Protein AF-A0AA39RBX1-F1 (afdb_monomer_lite)

Structure (mmCIF, N/CA/C/O backbone):
data_AF-A0AA39RBX1-F1
#
_entry.id   AF-A0AA39RBX1-F1
#
loop_
_atom_site.group_PDB
_atom_site.id
_atom_site.type_symbol
_atom_site.label_atom_id
_atom_site.label_alt_id
_atom_site.label_comp_id
_atom_site.label_asym_id
_atom_site.label_entity_id
_atom_site.label_seq_id
_atom_site.pdbx_PDB_ins_code
_atom_site.Cartn_x
_atom_site.Cartn_y
_atom_site.Cartn_z
_atom_site.occupancy
_atom_site.B_iso_or_equiv
_atom_site.auth_seq_id
_atom_site.auth_comp_id
_atom_site.auth_asym_id
_atom_site.auth_atom_id
_atom_site.pdbx_PDB_model_num
ATOM 1 N N . MET A 1 1 ? 16.298 -4.251 -55.124 1.00 51.59 1 MET A N 1
ATOM 2 C CA . MET A 1 1 ? 15.649 -4.000 -53.816 1.00 51.59 1 MET A CA 1
ATOM 3 C C . MET A 1 1 ? 16.220 -2.716 -53.237 1.00 51.59 1 MET A C 1
ATOM 5 O O . MET A 1 1 ? 17.426 -2.530 -53.302 1.00 51.59 1 MET A O 1
ATOM 9 N N . ASN A 1 2 ? 15.363 -1.803 -52.777 1.00 62.16 2 ASN A N 1
ATOM 10 C CA . ASN A 1 2 ? 15.757 -0.468 -52.324 1.00 62.16 2 ASN A CA 1
ATOM 11 C C . ASN A 1 2 ? 16.540 -0.574 -51.000 1.00 62.16 2 ASN A C 1
ATOM 13 O O . ASN A 1 2 ? 15.966 -0.980 -49.993 1.00 62.16 2 ASN A O 1
ATOM 17 N N . GLN A 1 3 ? 17.836 -0.241 -51.007 1.00 53.75 3 GLN A N 1
ATOM 18 C CA . GLN A 1 3 ? 18.721 -0.342 -49.833 1.00 53.75 3 GLN A CA 1
ATOM 19 C C . GLN A 1 3 ? 18.198 0.451 -48.631 1.00 53.75 3 GLN A C 1
ATOM 21 O O . GLN A 1 3 ? 18.361 0.016 -47.498 1.00 53.75 3 GLN A O 1
ATOM 26 N N . LYS A 1 4 ? 17.497 1.564 -48.880 1.00 63.00 4 LYS A N 1
ATOM 27 C CA . LYS A 1 4 ? 16.836 2.347 -47.834 1.00 63.00 4 LYS A CA 1
ATOM 28 C C . LYS A 1 4 ? 15.707 1.565 -47.161 1.00 63.00 4 LYS A C 1
ATOM 30 O O . LYS A 1 4 ? 15.644 1.524 -45.946 1.00 63.00 4 LYS A O 1
ATOM 35 N N . ALA A 1 5 ? 14.885 0.864 -47.941 1.00 62.00 5 ALA A N 1
ATOM 36 C CA . ALA A 1 5 ? 13.819 0.027 -47.396 1.00 62.00 5 ALA A CA 1
ATOM 37 C C . ALA A 1 5 ? 14.378 -1.178 -46.624 1.00 62.00 5 ALA A C 1
ATOM 39 O O . ALA A 1 5 ? 13.828 -1.539 -45.594 1.00 62.00 5 ALA A O 1
ATOM 40 N N . ALA A 1 6 ? 15.481 -1.777 -47.083 1.00 61.06 6 ALA A N 1
ATOM 41 C CA . ALA A 1 6 ? 16.145 -2.860 -46.357 1.00 61.06 6 ALA A CA 1
ATOM 42 C C . ALA A 1 6 ? 16.744 -2.374 -45.025 1.00 61.06 6 ALA A C 1
ATOM 44 O O . ALA A 1 6 ? 16.556 -3.031 -44.008 1.00 61.06 6 ALA A O 1
ATOM 45 N N . TYR A 1 7 ? 17.377 -1.197 -45.016 1.00 68.88 7 TYR A N 1
ATOM 46 C CA . TYR A 1 7 ? 17.912 -0.573 -43.805 1.00 68.88 7 TYR A CA 1
ATOM 47 C C . TYR A 1 7 ? 16.805 -0.151 -42.832 1.00 68.88 7 TYR A C 1
ATOM 49 O O . TYR A 1 7 ? 16.917 -0.398 -41.638 1.00 68.88 7 TYR A O 1
ATOM 57 N N . ASP A 1 8 ? 15.709 0.422 -43.331 1.00 64.88 8 ASP A N 1
ATOM 58 C CA . ASP A 1 8 ? 14.559 0.815 -42.512 1.00 64.88 8 ASP A CA 1
ATOM 59 C C . ASP A 1 8 ? 13.857 -0.419 -41.915 1.00 64.88 8 ASP A C 1
ATOM 61 O O . ASP A 1 8 ? 13.442 -0.394 -40.757 1.00 64.88 8 ASP A O 1
ATOM 65 N N . ILE A 1 9 ? 13.783 -1.528 -42.664 1.00 66.56 9 ILE A N 1
ATOM 66 C CA . ILE A 1 9 ? 13.257 -2.815 -42.188 1.00 66.56 9 ILE A CA 1
ATOM 67 C C . ILE A 1 9 ? 14.201 -3.443 -41.158 1.00 66.56 9 ILE A C 1
ATOM 69 O O . ILE A 1 9 ? 13.737 -3.861 -40.105 1.00 66.56 9 ILE A O 1
ATOM 73 N N . GLU A 1 10 ? 15.513 -3.482 -41.397 1.00 54.84 10 GLU A N 1
ATOM 74 C CA . GLU A 1 10 ? 16.488 -3.987 -40.420 1.00 54.84 10 GLU A CA 1
ATOM 75 C C . GLU A 1 10 ? 16.543 -3.118 -39.163 1.00 54.84 10 GLU A C 1
ATOM 77 O O . GLU A 1 10 ? 16.650 -3.648 -38.062 1.00 54.84 10 GLU A O 1
ATOM 82 N N . HIS A 1 11 ? 16.399 -1.799 -39.293 1.00 53.25 11 HIS A N 1
ATOM 83 C CA . HIS A 1 11 ? 16.327 -0.875 -38.168 1.00 53.25 11 HIS A CA 1
ATOM 84 C C . HIS A 1 11 ? 15.004 -1.021 -37.406 1.00 53.25 11 HIS A C 1
ATOM 86 O O . HIS A 1 11 ? 15.030 -1.009 -36.179 1.00 53.25 11 HIS A O 1
ATOM 92 N N . MET A 1 12 ? 13.862 -1.231 -38.076 1.00 50.75 12 MET A N 1
ATOM 93 C CA . MET A 1 12 ? 12.588 -1.571 -37.418 1.00 50.75 12 MET A CA 1
ATOM 94 C C . MET A 1 12 ? 12.639 -2.942 -36.736 1.00 50.75 12 MET A C 1
ATOM 96 O O . MET A 1 12 ? 12.177 -3.064 -35.610 1.00 50.75 12 MET A O 1
ATOM 100 N N . ILE A 1 13 ? 13.242 -3.953 -37.368 1.00 54.44 13 ILE A N 1
ATOM 101 C CA . ILE A 1 13 ? 13.417 -5.299 -36.797 1.00 54.44 13 ILE A CA 1
ATOM 102 C C . ILE A 1 13 ? 14.419 -5.272 -35.638 1.00 54.44 13 ILE A C 1
ATOM 104 O O . ILE A 1 13 ? 14.252 -5.998 -34.667 1.00 54.44 13 ILE A O 1
ATOM 108 N N . SER A 1 14 ? 15.456 -4.436 -35.708 1.00 47.94 14 SER A N 1
ATOM 109 C CA . SER A 1 14 ? 16.442 -4.247 -34.641 1.00 47.94 14 SER A CA 1
ATOM 110 C C . SER A 1 14 ? 15.849 -3.458 -33.472 1.00 47.94 14 SER A C 1
ATOM 112 O O . SER A 1 14 ? 15.972 -3.874 -32.326 1.00 47.94 14 SER A O 1
ATOM 114 N N . THR A 1 15 ? 15.100 -2.383 -33.737 1.00 48.94 15 THR A N 1
ATOM 115 C CA . THR A 1 15 ? 14.372 -1.641 -32.692 1.00 48.94 15 THR A CA 1
ATOM 116 C C . THR A 1 15 ? 13.228 -2.456 -32.084 1.00 48.94 15 THR A C 1
ATOM 118 O O . THR A 1 15 ? 12.990 -2.325 -30.886 1.00 48.94 15 THR A O 1
ATOM 121 N N . SER A 1 16 ? 12.591 -3.363 -32.838 1.00 47.06 16 SER A N 1
ATOM 122 C CA . SER A 1 16 ? 11.628 -4.328 -32.289 1.00 47.06 16 SER A CA 1
ATOM 123 C C . SER A 1 16 ? 12.300 -5.492 -31.552 1.00 47.06 16 SER A C 1
ATOM 125 O O . SER A 1 16 ? 11.735 -5.988 -30.589 1.00 47.06 16 SER A O 1
ATOM 127 N N . LYS A 1 17 ? 13.504 -5.929 -31.955 1.00 40.91 17 LYS A N 1
ATOM 128 C CA . LYS A 1 17 ? 14.290 -6.968 -31.252 1.00 40.91 17 LYS A CA 1
ATOM 129 C C . LYS A 1 17 ? 14.987 -6.463 -29.986 1.00 40.91 17 LYS A C 1
ATOM 131 O O . LYS A 1 17 ? 15.351 -7.272 -29.143 1.00 40.91 17 LYS A O 1
ATOM 136 N N . ILE A 1 18 ? 15.212 -5.152 -29.862 1.00 45.91 18 ILE A N 1
ATOM 137 C CA . ILE A 1 18 ? 15.825 -4.518 -28.680 1.00 45.91 18 ILE A CA 1
ATOM 138 C C . ILE A 1 18 ? 14.760 -4.073 -27.657 1.00 45.91 18 ILE A C 1
ATOM 140 O O . ILE A 1 18 ? 15.102 -3.670 -26.544 1.00 45.91 18 ILE A O 1
ATOM 144 N N . GLN A 1 19 ? 13.460 -4.232 -27.945 1.00 47.62 19 GLN A N 1
ATOM 145 C CA . GLN A 1 19 ? 12.516 -4.471 -26.853 1.00 47.62 19 GLN A CA 1
ATOM 146 C C . GLN A 1 19 ? 12.979 -5.759 -26.179 1.00 47.62 19 GLN A C 1
ATOM 148 O O . GLN A 1 19 ? 12.835 -6.827 -26.762 1.00 47.62 19 GLN A O 1
ATOM 153 N N . HIS A 1 20 ? 13.589 -5.644 -24.993 1.00 51.69 20 HIS A N 1
ATOM 154 C CA . HIS A 1 20 ? 13.800 -6.762 -24.076 1.00 51.69 20 HIS A CA 1
ATOM 155 C C . HIS A 1 20 ? 12.582 -7.678 -24.206 1.00 51.69 20 HIS A C 1
ATOM 157 O O . HIS A 1 20 ? 11.480 -7.216 -23.908 1.00 51.69 20 HIS A O 1
ATOM 163 N N . GLU A 1 21 ? 12.749 -8.893 -24.743 1.00 60.28 21 GLU A N 1
ATOM 164 C CA . GLU A 1 21 ? 11.645 -9.838 -24.901 1.00 60.28 21 GLU A CA 1
ATOM 165 C C . GLU A 1 21 ? 11.094 -10.094 -23.501 1.00 60.28 21 GLU A C 1
ATOM 167 O O . GLU A 1 21 ? 11.655 -10.861 -22.718 1.00 60.28 21 GLU A O 1
ATOM 172 N N . LEU A 1 22 ? 10.055 -9.341 -23.143 1.00 76.00 22 LEU A N 1
ATOM 173 C CA . LEU A 1 22 ? 9.364 -9.456 -21.878 1.00 76.00 22 LEU A CA 1
ATOM 174 C C . LEU A 1 22 ? 8.792 -10.866 -21.879 1.00 76.00 22 LEU A C 1
ATOM 176 O O . LEU A 1 22 ? 7.773 -11.120 -22.522 1.00 76.00 22 LEU A O 1
ATOM 180 N N . TRP A 1 23 ? 9.475 -11.789 -21.205 1.00 81.00 23 TRP A N 1
ATOM 181 C CA . TRP A 1 23 ? 9.034 -13.175 -21.145 1.00 81.00 23 TRP A CA 1
ATOM 182 C C . TRP A 1 23 ? 7.611 -13.222 -20.586 1.00 81.00 23 TRP A C 1
ATOM 184 O O . TRP A 1 23 ? 7.266 -12.385 -19.742 1.00 81.00 23 TRP A O 1
ATOM 194 N N . PRO A 1 24 ? 6.764 -14.151 -21.045 1.00 85.50 24 PRO A N 1
ATOM 195 C CA . PRO A 1 24 ? 5.405 -14.259 -20.535 1.00 85.50 24 PRO A CA 1
ATOM 196 C C . PRO A 1 24 ? 5.430 -14.415 -19.009 1.00 85.50 24 PRO A C 1
ATOM 198 O O . PRO A 1 24 ? 6.217 -15.193 -18.471 1.00 85.50 24 PRO A O 1
ATOM 201 N N . LEU A 1 25 ? 4.603 -13.628 -18.319 1.00 90.62 25 LEU A N 1
ATOM 202 C CA . LEU A 1 25 ? 4.409 -13.779 -16.879 1.00 90.62 25 LEU A CA 1
ATOM 203 C C . LEU A 1 25 ? 3.478 -14.960 -16.622 1.00 90.62 25 LEU A C 1
ATOM 205 O O . LEU A 1 25 ? 2.585 -15.236 -17.426 1.00 90.62 25 LEU A O 1
ATOM 209 N N . GLU A 1 26 ? 3.661 -15.609 -15.478 1.00 90.75 26 GLU A N 1
ATOM 210 C CA . GLU A 1 26 ? 2.661 -16.532 -14.952 1.00 90.75 26 GLU A CA 1
ATOM 211 C C . GLU A 1 26 ? 1.348 -15.792 -14.653 1.00 90.75 26 GLU A C 1
ATOM 213 O O . GLU A 1 26 ? 1.310 -14.569 -14.466 1.00 90.75 26 GLU A O 1
ATOM 218 N N . GLU A 1 27 ? 0.248 -16.538 -14.619 1.00 92.19 27 GLU A N 1
ATOM 219 C CA . GLU A 1 27 ? -1.036 -15.983 -14.212 1.00 92.19 27 GLU A CA 1
ATOM 220 C C . GLU A 1 27 ? -1.028 -15.635 -12.720 1.00 92.19 27 GLU A C 1
ATOM 222 O O . GLU A 1 27 ? -0.319 -16.229 -11.908 1.00 92.19 27 GLU A O 1
ATOM 227 N N . ILE A 1 28 ? -1.840 -14.648 -12.344 1.00 94.56 28 ILE A N 1
ATOM 228 C CA . ILE A 1 28 ? -2.010 -14.282 -10.940 1.00 94.56 28 ILE A CA 1
ATOM 229 C C . ILE A 1 28 ? -2.699 -15.444 -10.220 1.00 94.56 28 ILE A C 1
ATOM 231 O O . ILE A 1 28 ? -3.840 -15.777 -10.542 1.00 94.56 28 ILE A O 1
ATOM 235 N N . ASP A 1 29 ? -2.044 -15.988 -9.194 1.00 93.69 29 ASP A N 1
ATOM 236 C CA . ASP A 1 29 ? -2.606 -17.005 -8.308 1.00 93.69 29 ASP A CA 1
ATOM 237 C C . ASP A 1 29 ? -2.716 -16.461 -6.873 1.00 93.69 29 ASP A C 1
ATOM 239 O O . ASP A 1 29 ? -1.768 -16.531 -6.078 1.00 93.69 29 ASP A O 1
ATOM 243 N N . PRO A 1 30 ? -3.899 -15.948 -6.484 1.00 91.38 30 PRO A N 1
ATOM 244 C CA . PRO A 1 30 ? -4.120 -15.458 -5.134 1.00 91.38 30 PRO A CA 1
ATOM 245 C C . PRO A 1 30 ? -4.051 -16.544 -4.056 1.00 91.38 30 PRO A C 1
ATOM 247 O O . PRO A 1 30 ? -3.847 -16.199 -2.892 1.00 91.38 30 PRO A O 1
ATOM 250 N N . LYS A 1 31 ? -4.236 -17.830 -4.401 1.00 89.19 31 LYS A N 1
ATOM 251 C CA . LYS A 1 31 ? -4.150 -18.940 -3.435 1.00 89.19 31 LYS A CA 1
ATOM 252 C C . LYS A 1 31 ? -2.698 -19.223 -3.067 1.00 89.19 31 LYS A C 1
ATOM 254 O O . LYS A 1 31 ? -2.409 -19.419 -1.892 1.00 89.19 31 LYS A O 1
ATOM 259 N N . ALA A 1 32 ? -1.798 -19.173 -4.046 1.00 88.94 32 ALA A N 1
ATOM 260 C CA . ALA A 1 32 ? -0.355 -19.257 -3.829 1.00 88.94 32 ALA A CA 1
ATOM 261 C C . ALA A 1 32 ? 0.282 -17.920 -3.396 1.00 88.94 32 ALA A C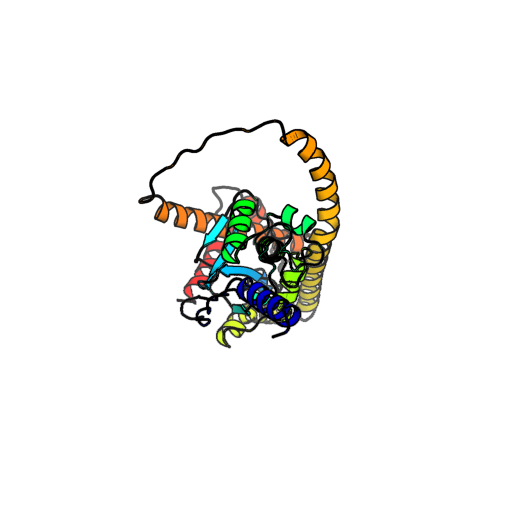 1
ATOM 263 O O . ALA A 1 32 ? 1.497 -17.845 -3.228 1.00 88.94 32 ALA A O 1
ATOM 264 N N . ALA A 1 33 ? -0.523 -16.862 -3.226 1.00 91.50 33 ALA A N 1
ATOM 265 C CA . ALA A 1 33 ? -0.071 -15.497 -2.957 1.00 91.50 33 ALA A CA 1
ATOM 266 C C . ALA A 1 33 ? 0.944 -14.961 -3.990 1.00 91.50 33 ALA A C 1
ATOM 268 O O . ALA A 1 33 ? 1.805 -14.147 -3.651 1.00 91.50 33 ALA A O 1
ATOM 269 N N . LYS A 1 34 ? 0.818 -15.379 -5.257 1.00 95.19 34 LYS A N 1
ATOM 270 C CA . LYS A 1 34 ? 1.678 -14.940 -6.362 1.00 95.19 34 LYS A CA 1
ATOM 271 C C . LYS A 1 34 ? 0.957 -13.919 -7.231 1.00 95.19 34 LYS A C 1
ATOM 273 O O . LYS A 1 34 ? -0.103 -14.187 -7.794 1.00 95.19 34 LYS A O 1
ATOM 278 N N . PHE A 1 35 ? 1.550 -12.732 -7.344 1.00 96.62 35 PHE A N 1
ATOM 279 C CA . PHE A 1 35 ? 0.986 -11.615 -8.104 1.00 96.62 35 PHE A CA 1
ATOM 280 C C . PHE A 1 35 ? 2.043 -10.992 -9.033 1.00 96.62 35 PHE A C 1
ATOM 282 O O . PHE A 1 35 ? 2.551 -9.914 -8.723 1.00 96.62 35 PHE A O 1
ATOM 289 N N . PRO A 1 36 ? 2.422 -11.646 -10.149 1.00 97.19 36 PRO A N 1
ATOM 290 C CA . PRO A 1 36 ? 3.465 -11.155 -11.055 1.00 97.19 36 PRO A CA 1
ATOM 291 C C . PRO A 1 36 ? 3.287 -9.680 -11.432 1.00 97.19 36 PRO A C 1
ATOM 293 O O . PRO A 1 36 ? 2.202 -9.257 -11.830 1.00 97.19 36 PRO A O 1
ATOM 296 N N . CYS A 1 37 ? 4.336 -8.877 -11.232 1.00 96.94 37 CYS A N 1
ATOM 297 C CA . CYS A 1 37 ? 4.372 -7.439 -11.541 1.00 96.94 37 CYS A CA 1
ATOM 298 C C . CYS A 1 37 ? 3.184 -6.624 -11.001 1.00 96.94 37 CYS A C 1
ATOM 300 O O . CYS A 1 37 ? 2.742 -5.649 -11.611 1.00 96.94 37 CYS A O 1
ATOM 302 N N . CYS A 1 38 ? 2.649 -6.998 -9.841 1.00 97.94 38 CYS A N 1
ATOM 303 C CA . CYS A 1 38 ? 1.533 -6.289 -9.230 1.00 97.94 38 CYS A CA 1
ATOM 304 C C . CYS A 1 38 ? 1.963 -5.329 -8.115 1.00 97.94 38 CYS A C 1
ATOM 306 O O . CYS A 1 38 ? 2.935 -5.557 -7.396 1.00 97.94 38 CYS A O 1
ATOM 308 N N . LEU A 1 39 ? 1.157 -4.292 -7.889 1.00 98.19 39 LEU A N 1
ATOM 309 C CA . LEU A 1 39 ? 1.015 -3.713 -6.554 1.00 98.19 39 LEU A CA 1
ATOM 310 C C . LEU A 1 39 ? -0.049 -4.498 -5.805 1.00 98.19 39 LEU A C 1
ATOM 312 O O . LEU A 1 39 ? -1.107 -4.770 -6.363 1.00 98.19 39 LEU A O 1
ATOM 316 N N . VAL A 1 40 ? 0.192 -4.803 -4.538 1.00 97.88 40 VAL A N 1
ATOM 317 C CA . VAL A 1 40 ? -0.770 -5.490 -3.668 1.00 97.88 40 VAL A CA 1
ATOM 318 C C . VAL A 1 40 ? -1.046 -4.651 -2.436 1.00 97.88 40 VAL A C 1
ATOM 320 O O . VAL A 1 40 ? -0.205 -3.862 -2.018 1.00 97.88 40 VAL A O 1
ATOM 323 N N . TRP A 1 41 ? -2.232 -4.789 -1.856 1.00 97.50 41 TRP A N 1
ATOM 324 C CA . TRP A 1 41 ? -2.645 -3.999 -0.703 1.00 97.50 41 TRP A CA 1
ATOM 325 C C . TRP A 1 41 ? -3.429 -4.830 0.300 1.00 97.50 41 TRP A C 1
ATOM 327 O O . TRP A 1 41 ? -4.256 -5.655 -0.087 1.00 97.50 41 TRP A O 1
ATOM 337 N N . THR A 1 42 ? -3.206 -4.582 1.589 1.00 94.38 42 THR A N 1
ATOM 338 C CA . THR A 1 42 ? -3.949 -5.189 2.704 1.00 94.38 42 THR A CA 1
ATOM 339 C C . THR A 1 42 ? -4.330 -4.119 3.732 1.00 94.38 42 THR A C 1
ATOM 341 O O . THR A 1 42 ? -3.568 -3.167 3.916 1.00 94.38 42 THR A O 1
ATOM 344 N N . PRO A 1 43 ? -5.480 -4.226 4.425 1.00 91.69 43 PRO A N 1
ATOM 345 C CA . PRO A 1 43 ? -5.832 -3.276 5.477 1.00 91.69 43 PRO A CA 1
ATOM 346 C C . PRO A 1 43 ? -4.842 -3.374 6.629 1.00 91.69 43 PRO A C 1
ATOM 348 O O . PRO A 1 43 ? -4.566 -4.475 7.120 1.00 91.69 43 PRO A O 1
ATOM 351 N N . LEU A 1 44 ? -4.369 -2.221 7.100 1.00 87.75 44 LEU A N 1
ATOM 352 C CA . LEU A 1 44 ? -3.486 -2.150 8.257 1.00 87.75 44 LEU A CA 1
ATOM 353 C C . LEU A 1 44 ? -4.325 -2.370 9.530 1.00 87.75 44 LEU A C 1
ATOM 355 O O . LEU A 1 44 ? -5.322 -1.658 9.708 1.00 87.75 44 LEU A O 1
ATOM 359 N N . PRO A 1 45 ? -3.990 -3.336 10.403 1.00 82.44 45 PRO A N 1
ATOM 360 C CA . PRO A 1 45 ? -4.778 -3.626 11.599 1.00 82.44 45 PRO A CA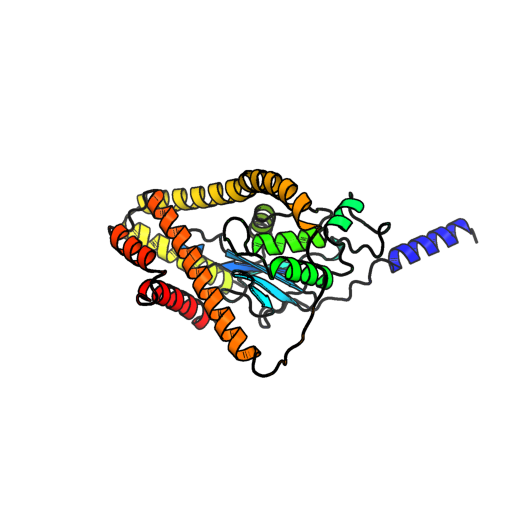 1
ATOM 361 C C . PRO A 1 45 ? -4.980 -2.381 12.466 1.00 82.44 45 PRO A C 1
ATOM 363 O O . PRO A 1 45 ? -4.068 -1.566 12.585 1.00 82.44 45 PRO A O 1
ATOM 366 N N . VAL A 1 46 ? -6.163 -2.251 13.079 1.00 81.62 46 VAL A N 1
ATOM 367 C CA . VAL A 1 46 ? -6.585 -1.122 13.937 1.00 81.62 46 VAL A CA 1
ATOM 368 C C . VAL A 1 46 ? -6.751 0.202 13.194 1.00 81.62 46 VAL A C 1
ATOM 370 O O . VAL A 1 46 ? -7.815 0.808 13.256 1.00 81.62 46 VAL A O 1
ATOM 373 N N . VAL A 1 47 ? -5.748 0.637 12.432 1.00 83.19 47 VAL A N 1
ATOM 374 C CA . VAL A 1 47 ? -5.791 1.890 11.666 1.00 83.19 47 VAL A CA 1
ATOM 375 C C . VAL A 1 47 ? -6.908 1.851 10.622 1.00 83.19 47 VAL A C 1
ATOM 377 O O . VAL A 1 47 ? -7.706 2.784 10.531 1.00 83.19 47 VAL A O 1
ATOM 380 N N . SER A 1 48 ? -7.038 0.736 9.896 1.00 87.06 48 SER A N 1
ATOM 381 C CA . SER A 1 48 ? -8.124 0.541 8.923 1.00 87.06 48 SER A CA 1
ATOM 382 C C . SER A 1 48 ? -9.518 0.468 9.556 1.00 87.06 48 SER A C 1
ATOM 384 O O . SER A 1 48 ? -10.514 0.663 8.868 1.00 87.06 48 SER A O 1
ATOM 386 N N . TRP A 1 49 ? -9.621 0.235 10.867 1.00 88.75 49 TRP A N 1
ATOM 387 C CA . TRP A 1 49 ? -10.909 0.220 11.566 1.00 88.75 49 TRP A CA 1
ATOM 388 C C . TRP A 1 49 ? -11.448 1.629 11.808 1.00 88.75 49 TRP A C 1
ATOM 390 O O . TRP A 1 49 ? -12.641 1.790 12.038 1.00 88.75 49 TRP A O 1
ATOM 400 N N . LEU A 1 50 ? -10.569 2.634 11.761 1.00 84.38 50 LEU A N 1
ATOM 401 C CA . LEU A 1 50 ? -10.924 4.049 11.843 1.00 84.38 50 LEU A CA 1
ATOM 402 C C . LEU A 1 50 ? -10.973 4.693 10.451 1.00 84.38 50 LEU A C 1
ATOM 404 O O . LEU A 1 50 ? -11.825 5.536 10.194 1.00 84.38 50 LEU A O 1
ATOM 408 N N . ALA A 1 51 ? -10.093 4.267 9.541 1.00 87.00 51 ALA A N 1
ATOM 409 C CA . ALA A 1 51 ? -10.010 4.771 8.174 1.00 87.00 51 ALA A CA 1
ATOM 410 C C . ALA A 1 51 ? -9.786 3.610 7.178 1.00 87.00 51 ALA A C 1
ATOM 412 O O . ALA A 1 51 ? -8.641 3.240 6.908 1.00 87.00 51 ALA A O 1
ATOM 413 N N . PRO A 1 52 ? -10.848 3.030 6.585 1.00 88.00 52 PRO A N 1
ATOM 414 C CA . PRO A 1 52 ? -10.791 1.731 5.898 1.00 88.00 52 PRO A CA 1
ATOM 415 C C . PRO A 1 52 ? -10.042 1.741 4.558 1.00 88.00 52 PRO A C 1
ATOM 417 O O . PRO A 1 52 ? -9.757 0.691 3.989 1.00 88.00 52 PRO A O 1
ATOM 420 N N . PHE A 1 53 ? -9.696 2.924 4.054 1.00 86.38 53 PHE A N 1
ATOM 421 C CA . PHE A 1 53 ? -8.866 3.118 2.864 1.00 86.38 53 PHE A CA 1
ATOM 422 C C . PHE A 1 53 ? -7.360 3.161 3.178 1.00 86.38 53 PHE A C 1
ATOM 424 O O . PHE A 1 53 ? -6.546 3.129 2.254 1.00 86.38 53 PHE A O 1
ATOM 431 N N . ILE A 1 54 ? -6.972 3.230 4.457 1.00 87.75 54 ILE A N 1
ATOM 432 C CA . ILE A 1 54 ? -5.571 3.174 4.881 1.00 87.75 54 ILE A CA 1
ATOM 433 C C . ILE A 1 54 ? -5.161 1.712 5.030 1.00 87.75 54 ILE A C 1
ATOM 435 O O . ILE A 1 54 ? -5.808 0.923 5.721 1.00 87.75 54 ILE A O 1
ATOM 439 N N . GLY A 1 55 ? -4.051 1.348 4.400 1.00 91.62 55 GLY A N 1
ATOM 440 C CA . GLY A 1 55 ? -3.507 0.008 4.530 1.00 91.62 55 GLY A CA 1
ATOM 441 C C . GLY A 1 55 ? -2.017 -0.044 4.275 1.00 91.62 55 GLY A C 1
ATOM 442 O O . GLY A 1 55 ? -1.325 0.963 4.378 1.00 91.62 55 GLY A O 1
ATOM 443 N N . HIS A 1 56 ? -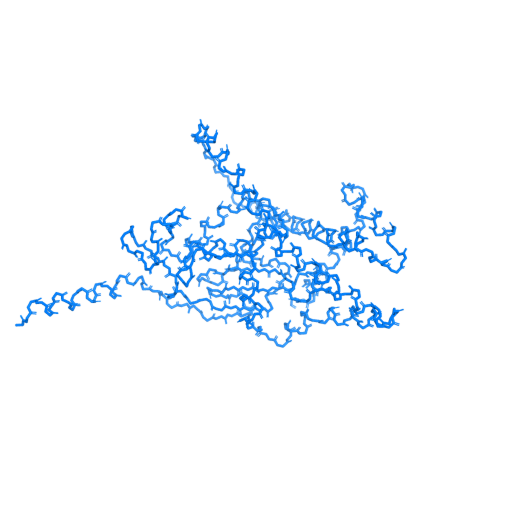1.539 -1.235 3.962 1.00 93.75 56 HIS A N 1
ATOM 444 C CA . HIS A 1 56 ? -0.152 -1.530 3.650 1.00 93.75 56 HIS A CA 1
ATOM 445 C C . HIS A 1 56 ? -0.039 -1.980 2.202 1.00 93.75 56 HIS A C 1
ATOM 447 O O . HIS A 1 56 ? -0.913 -2.702 1.722 1.00 93.75 56 HIS A O 1
ATOM 453 N N . VAL A 1 57 ? 1.015 -1.553 1.509 1.00 96.75 57 VAL A N 1
ATOM 454 C CA . VAL A 1 57 ? 1.231 -1.859 0.091 1.00 96.75 57 VAL A CA 1
ATOM 455 C C . VAL A 1 57 ? 2.504 -2.678 -0.109 1.00 96.75 57 VAL A C 1
ATOM 457 O O . VAL A 1 57 ? 3.521 -2.434 0.532 1.00 96.75 57 VAL A O 1
ATOM 460 N N . GLY A 1 58 ? 2.452 -3.642 -1.017 1.00 97.31 58 GLY A N 1
ATOM 461 C CA . GLY A 1 58 ? 3.611 -4.370 -1.521 1.00 97.31 58 GLY A CA 1
ATOM 462 C C . GLY A 1 58 ? 3.761 -4.160 -3.023 1.00 97.31 58 GLY A C 1
ATOM 463 O O . GLY A 1 58 ? 2.797 -3.807 -3.708 1.00 97.31 58 GLY A O 1
ATOM 464 N N . ILE A 1 59 ? 4.966 -4.376 -3.537 1.00 98.25 59 ILE A N 1
ATOM 465 C CA . ILE A 1 59 ? 5.241 -4.469 -4.972 1.00 98.25 59 ILE A CA 1
ATOM 466 C C . ILE A 1 59 ? 5.849 -5.832 -5.271 1.00 98.25 59 ILE A C 1
ATOM 468 O O . ILE A 1 59 ? 6.693 -6.317 -4.522 1.00 98.25 59 ILE A O 1
ATOM 472 N N . CYS A 1 60 ? 5.398 -6.457 -6.348 1.00 98.00 60 CYS A N 1
ATOM 473 C CA . CYS A 1 60 ? 5.714 -7.844 -6.639 1.00 98.00 60 CYS A CA 1
ATOM 474 C C . CYS A 1 60 ? 6.718 -7.950 -7.779 1.00 98.00 60 CYS A C 1
ATOM 476 O O . CYS A 1 60 ? 6.709 -7.142 -8.711 1.00 98.00 60 CYS A O 1
ATOM 478 N N . ARG A 1 61 ? 7.573 -8.961 -7.689 1.00 96.94 61 ARG A N 1
ATOM 479 C CA . ARG A 1 61 ? 8.532 -9.360 -8.723 1.00 96.94 61 ARG A CA 1
ATOM 480 C C . ARG A 1 61 ? 7.841 -9.999 -9.928 1.00 96.94 61 ARG A C 1
ATOM 482 O O . ARG A 1 61 ? 6.626 -10.203 -9.927 1.00 96.94 61 ARG A O 1
ATOM 489 N N . GLU A 1 62 ? 8.621 -10.316 -10.953 1.00 95.81 62 GLU A N 1
ATOM 490 C CA . GLU A 1 62 ? 8.149 -11.045 -12.138 1.00 95.81 62 GLU A CA 1
ATOM 491 C C . GLU A 1 62 ? 7.692 -12.477 -11.810 1.00 95.81 62 GLU A C 1
ATOM 493 O O . GLU A 1 62 ? 6.761 -12.966 -12.437 1.00 95.81 62 GLU A O 1
ATOM 498 N N . ASP A 1 63 ? 8.261 -13.108 -10.778 1.00 94.69 63 ASP A N 1
ATOM 499 C CA . ASP A 1 63 ? 7.830 -14.413 -10.235 1.00 94.69 63 ASP A CA 1
ATOM 500 C C . ASP A 1 63 ? 6.620 -14.314 -9.278 1.00 94.69 63 ASP A C 1
ATOM 502 O O . ASP A 1 63 ? 6.225 -15.283 -8.632 1.00 94.69 63 ASP A O 1
ATOM 506 N N . GLY A 1 64 ? 6.048 -13.117 -9.124 1.00 95.12 64 GLY A N 1
ATOM 507 C CA . GLY A 1 64 ? 4.906 -12.858 -8.255 1.00 95.12 64 GLY A CA 1
ATOM 508 C C . GLY A 1 64 ? 5.206 -12.808 -6.761 1.00 95.12 64 GLY A C 1
ATOM 509 O O . GLY A 1 64 ? 4.275 -12.569 -5.991 1.00 95.12 64 GLY A O 1
ATOM 510 N N . VAL A 1 65 ? 6.467 -12.959 -6.340 1.00 95.81 65 VAL A N 1
ATOM 511 C CA . VAL A 1 65 ? 6.882 -12.792 -4.940 1.00 95.81 65 VAL A CA 1
ATOM 512 C C . VAL A 1 65 ? 6.659 -11.346 -4.498 1.00 95.81 65 VAL A C 1
ATOM 514 O O . VAL A 1 65 ? 7.122 -10.398 -5.142 1.00 95.81 65 VAL A O 1
ATOM 517 N N . ILE A 1 66 ? 5.984 -11.177 -3.361 1.00 96.44 66 ILE A N 1
ATOM 518 C CA . ILE A 1 66 ? 5.663 -9.865 -2.793 1.00 96.44 66 ILE A CA 1
ATOM 519 C C . ILE A 1 66 ? 6.882 -9.303 -2.051 1.00 96.44 66 ILE A C 1
ATOM 521 O O . ILE A 1 66 ? 7.509 -9.995 -1.247 1.00 96.44 66 ILE A O 1
ATOM 525 N N . LEU A 1 67 ? 7.207 -8.032 -2.307 1.00 96.38 67 LEU A N 1
ATOM 526 C CA . LEU A 1 67 ? 8.176 -7.253 -1.540 1.00 96.38 67 LEU A CA 1
ATOM 527 C C . LEU A 1 67 ? 7.475 -6.084 -0.852 1.00 96.38 67 LEU A C 1
ATOM 529 O O . LEU A 1 67 ? 6.803 -5.278 -1.502 1.00 96.38 67 LEU A O 1
ATOM 533 N N . ASP A 1 68 ? 7.690 -5.929 0.448 1.00 94.62 68 ASP A N 1
ATOM 534 C CA . ASP A 1 68 ? 7.124 -4.818 1.203 1.00 94.62 68 ASP A CA 1
ATOM 535 C C . ASP A 1 68 ? 8.069 -4.309 2.291 1.00 94.62 68 ASP A C 1
ATOM 537 O O . ASP A 1 68 ? 8.860 -5.052 2.864 1.00 94.62 68 ASP A O 1
ATOM 541 N N . PHE A 1 69 ? 7.989 -3.006 2.557 1.00 93.00 69 PHE A N 1
ATOM 542 C CA . PHE A 1 69 ? 8.734 -2.340 3.622 1.00 93.00 69 PHE A CA 1
ATOM 543 C C . PHE A 1 69 ? 7.823 -2.181 4.832 1.00 93.00 69 PHE A C 1
ATOM 545 O O . PHE A 1 69 ? 6.943 -1.321 4.809 1.00 93.00 69 PHE A O 1
ATOM 552 N N . SER A 1 70 ? 8.002 -3.014 5.856 1.00 84.12 70 SER A N 1
ATOM 553 C CA . SER A 1 70 ? 7.079 -3.126 6.998 1.00 84.12 70 SER A CA 1
ATOM 554 C C . SER A 1 70 ? 7.664 -2.665 8.331 1.00 84.12 70 SER A C 1
ATOM 556 O O . SER A 1 70 ? 7.004 -2.794 9.361 1.00 84.12 70 SER A O 1
ATOM 558 N N . GLY A 1 71 ? 8.910 -2.197 8.337 1.00 79.75 71 GLY A N 1
ATOM 559 C CA . GLY A 1 71 ? 9.618 -1.826 9.552 1.00 79.75 71 GLY A CA 1
ATOM 560 C C . GLY A 1 71 ? 10.977 -1.210 9.270 1.00 79.75 71 GLY A C 1
ATOM 561 O O . GLY A 1 71 ? 11.462 -1.270 8.143 1.00 79.75 71 GLY A O 1
ATOM 562 N N . SER A 1 72 ? 11.580 -0.566 10.270 1.00 79.38 72 SER A N 1
ATOM 563 C CA . SER A 1 72 ? 12.895 0.065 10.104 1.00 79.38 72 SER A CA 1
ATOM 564 C C . SER A 1 72 ? 13.916 -0.966 9.640 1.00 79.38 72 SER A C 1
ATOM 566 O O . SER A 1 72 ? 14.077 -1.988 10.279 1.00 79.38 72 SER A O 1
ATOM 568 N N . ASN A 1 73 ? 14.602 -0.708 8.526 1.00 81.38 73 ASN A N 1
ATOM 569 C CA . ASN A 1 73 ? 15.570 -1.638 7.933 1.00 81.38 73 ASN A CA 1
ATOM 570 C C . ASN A 1 73 ? 14.988 -3.015 7.540 1.00 81.38 73 ASN A C 1
ATOM 572 O O . ASN A 1 73 ? 15.748 -3.944 7.270 1.00 81.38 73 ASN A O 1
ATOM 576 N N . LEU A 1 74 ? 13.658 -3.151 7.473 1.00 83.19 74 LEU A N 1
ATOM 577 C CA . LEU A 1 74 ? 12.980 -4.427 7.268 1.00 83.19 74 LEU A CA 1
ATOM 578 C C . LEU A 1 74 ? 12.180 -4.434 5.963 1.00 83.19 74 LEU A C 1
ATOM 580 O O . LEU A 1 74 ? 11.105 -3.834 5.858 1.00 83.19 74 LEU A O 1
ATOM 584 N N . ILE A 1 75 ? 12.713 -5.151 4.973 1.00 89.38 75 ILE A N 1
ATOM 585 C CA . ILE A 1 75 ? 12.047 -5.443 3.701 1.00 89.38 75 ILE A CA 1
ATOM 586 C C . ILE A 1 75 ? 11.712 -6.931 3.674 1.00 89.38 75 ILE A C 1
ATOM 588 O O . ILE A 1 75 ? 12.624 -7.751 3.555 1.00 89.38 75 ILE A O 1
ATOM 592 N N . ASN A 1 76 ? 10.430 -7.283 3.729 1.00 87.12 76 ASN A N 1
ATOM 593 C CA . ASN A 1 76 ? 10.026 -8.682 3.626 1.00 87.12 76 ASN A CA 1
ATOM 594 C C . ASN A 1 76 ? 10.124 -9.173 2.181 1.00 87.12 76 ASN A C 1
ATOM 596 O O . ASN A 1 76 ? 10.100 -8.403 1.209 1.00 87.12 76 ASN A O 1
ATOM 600 N N . VAL A 1 77 ? 10.274 -10.487 2.055 1.00 90.62 77 VAL A N 1
ATOM 601 C CA . VAL A 1 77 ? 10.306 -11.212 0.787 1.00 90.62 77 VAL A CA 1
ATOM 602 C C . VAL A 1 77 ? 9.366 -12.392 0.945 1.00 90.62 77 VAL A C 1
ATOM 604 O O . VAL A 1 77 ? 9.579 -13.197 1.842 1.00 90.62 77 VAL A O 1
ATOM 607 N N . ASP A 1 78 ? 8.333 -12.476 0.110 1.00 87.56 78 ASP A N 1
ATOM 608 C CA . ASP A 1 78 ? 7.330 -13.560 0.102 1.00 87.56 78 ASP A CA 1
ATOM 609 C C . ASP A 1 78 ? 6.431 -13.644 1.356 1.00 87.56 78 ASP A C 1
ATOM 611 O O . ASP A 1 78 ? 5.365 -14.249 1.322 1.00 87.56 78 ASP A O 1
ATOM 615 N N . GLU A 1 79 ? 6.784 -12.952 2.440 1.00 84.75 79 GLU A N 1
ATOM 616 C CA . GLU A 1 79 ? 5.976 -12.826 3.652 1.00 84.75 79 GLU A CA 1
ATOM 617 C C . GLU A 1 79 ? 5.324 -11.446 3.749 1.00 84.75 79 GLU A C 1
ATOM 619 O O . GLU A 1 79 ? 5.778 -10.569 4.486 1.00 84.75 79 GLU A O 1
ATOM 624 N N . PHE A 1 80 ? 4.233 -11.245 3.005 1.00 88.88 80 PHE A N 1
ATOM 625 C CA . PHE A 1 80 ? 3.552 -9.952 3.001 1.00 88.88 80 PHE A CA 1
ATOM 626 C C . PHE A 1 80 ? 3.071 -9.565 4.407 1.00 88.88 80 PHE A C 1
ATOM 628 O O . PHE A 1 80 ? 2.266 -10.268 5.041 1.00 88.88 80 PHE A O 1
ATOM 635 N N . ALA A 1 81 ? 3.571 -8.434 4.912 1.00 85.06 81 ALA A N 1
ATOM 636 C CA . ALA A 1 81 ? 3.249 -8.009 6.263 1.00 85.06 81 ALA A CA 1
ATOM 637 C C . ALA A 1 81 ? 1.753 -7.733 6.435 1.00 85.06 81 ALA A C 1
ATOM 639 O O . ALA A 1 81 ? 1.038 -7.321 5.522 1.00 85.06 81 ALA A O 1
ATOM 640 N N . PHE A 1 82 ? 1.284 -7.933 7.668 1.00 84.56 82 PHE A N 1
ATOM 641 C CA . PHE A 1 82 ? -0.104 -7.694 8.068 1.00 84.56 82 PHE A CA 1
ATOM 642 C C . PHE A 1 82 ? -1.134 -8.602 7.364 1.00 84.56 82 PHE A C 1
ATOM 644 O O . PHE A 1 82 ? -2.332 -8.360 7.439 1.00 84.56 82 PHE A O 1
ATOM 651 N N . GLY A 1 83 ? -0.704 -9.715 6.766 1.00 84.75 83 GLY A N 1
ATOM 652 C CA . GLY A 1 83 ? -1.580 -10.783 6.276 1.00 84.75 83 GLY A CA 1
ATOM 653 C C . GLY A 1 83 ? -1.874 -10.701 4.779 1.00 84.75 83 GLY A C 1
ATOM 654 O O . GLY A 1 83 ? -1.310 -9.878 4.070 1.00 84.75 83 GLY A O 1
ATOM 655 N N . SER A 1 84 ? -2.769 -11.568 4.295 1.00 90.38 84 SER A N 1
ATOM 656 C CA . SER A 1 84 ? -3.001 -11.744 2.856 1.00 90.38 84 SER A CA 1
ATOM 657 C C . SER A 1 84 ? -3.402 -10.453 2.140 1.00 90.38 84 SER A C 1
ATOM 659 O O . SER A 1 84 ? -4.142 -9.616 2.680 1.00 90.38 84 SER A O 1
ATOM 661 N N . ALA A 1 85 ? -2.952 -10.322 0.890 1.00 94.62 85 ALA A N 1
ATOM 662 C CA . ALA A 1 85 ? -3.404 -9.269 -0.006 1.00 94.62 85 ALA A CA 1
ATOM 663 C C . ALA A 1 85 ? -4.941 -9.276 -0.089 1.00 94.62 85 ALA A C 1
ATOM 665 O O . ALA A 1 85 ? -5.584 -10.322 -0.006 1.00 94.62 85 ALA A O 1
ATOM 666 N N . ALA A 1 86 ? -5.539 -8.093 -0.158 1.00 95.44 86 ALA A N 1
ATOM 667 C CA . ALA A 1 86 ? -6.977 -7.879 -0.309 1.00 95.44 86 ALA A CA 1
ATOM 668 C C . ALA A 1 86 ? -7.302 -7.292 -1.685 1.00 95.44 86 ALA A C 1
ATOM 670 O O . ALA A 1 86 ? -8.327 -7.623 -2.288 1.00 95.44 86 ALA A O 1
ATOM 671 N N . ARG A 1 87 ? -6.409 -6.424 -2.172 1.00 96.44 87 ARG A N 1
ATOM 672 C CA . ARG A 1 87 ? -6.482 -5.797 -3.488 1.00 96.44 87 ARG A CA 1
ATOM 673 C C . ARG A 1 87 ? -5.163 -5.936 -4.224 1.00 96.44 87 ARG A C 1
ATOM 675 O O . ARG A 1 87 ? -4.112 -6.030 -3.589 1.00 96.44 87 ARG A O 1
ATOM 682 N N . TYR A 1 88 ? -5.228 -5.889 -5.546 1.00 97.62 88 TYR A N 1
ATOM 683 C CA . TYR A 1 88 ? -4.054 -5.860 -6.403 1.00 97.62 88 TYR A CA 1
ATOM 684 C C . TYR A 1 88 ? -4.272 -4.978 -7.636 1.00 97.62 88 TYR A C 1
ATOM 686 O O . TYR A 1 88 ? -5.401 -4.716 -8.052 1.00 97.62 88 TYR A O 1
ATOM 694 N N . ILE A 1 89 ? -3.174 -4.516 -8.222 1.00 97.81 89 ILE A N 1
ATOM 695 C CA . ILE A 1 89 ? -3.123 -3.838 -9.516 1.00 97.81 89 ILE A CA 1
ATOM 696 C C . ILE A 1 89 ? -2.011 -4.491 -10.308 1.00 97.81 89 ILE A C 1
ATOM 698 O O . ILE A 1 89 ? -0.856 -4.382 -9.906 1.00 97.81 89 ILE A O 1
ATOM 702 N N . HIS A 1 90 ? -2.348 -5.111 -11.433 1.00 96.62 90 HIS A N 1
ATOM 703 C CA . HIS A 1 90 ? -1.346 -5.590 -12.376 1.00 96.62 90 HIS A CA 1
ATOM 704 C C . HIS A 1 90 ? -0.743 -4.389 -13.109 1.00 96.62 90 HIS A C 1
ATOM 706 O O . HIS A 1 90 ? -1.469 -3.604 -13.727 1.00 96.62 90 HIS A O 1
ATOM 712 N N . LEU A 1 91 ? 0.568 -4.200 -12.970 1.00 96.44 91 LEU A N 1
ATOM 713 C CA . LEU A 1 91 ? 1.294 -3.143 -13.655 1.00 96.44 91 LEU A CA 1
ATOM 714 C C . LEU A 1 91 ? 1.817 -3.664 -14.988 1.00 96.44 91 LEU A C 1
ATOM 716 O O . LEU A 1 91 ? 2.346 -4.767 -15.088 1.00 96.44 91 LEU A O 1
ATOM 720 N N . ASP A 1 92 ? 1.674 -2.841 -16.016 1.00 93.62 92 ASP A N 1
ATOM 721 C CA . ASP A 1 92 ? 2.077 -3.194 -17.368 1.00 93.62 92 ASP A CA 1
ATOM 722 C C . ASP A 1 92 ? 3.568 -2.898 -17.562 1.00 93.62 92 ASP A C 1
ATOM 724 O O . ASP A 1 92 ? 3.979 -1.735 -17.612 1.00 93.62 92 ASP A O 1
ATOM 728 N N . ARG A 1 93 ? 4.387 -3.950 -17.678 1.00 92.19 93 ARG A N 1
ATOM 729 C CA . ARG A 1 93 ? 5.840 -3.825 -17.882 1.00 92.19 93 ARG A CA 1
ATOM 730 C C . ARG A 1 93 ? 6.204 -3.059 -19.155 1.00 92.19 93 ARG A C 1
ATOM 732 O O . ARG A 1 93 ? 7.285 -2.481 -19.202 1.00 92.19 93 ARG A O 1
ATOM 739 N N . THR A 1 94 ? 5.324 -2.987 -20.158 1.00 89.69 94 THR A N 1
ATOM 740 C CA . THR A 1 94 ? 5.581 -2.198 -21.379 1.00 89.69 94 THR A CA 1
ATOM 741 C C . THR A 1 94 ? 5.630 -0.692 -21.108 1.00 89.69 94 THR A C 1
ATOM 743 O O . THR A 1 94 ? 6.189 0.067 -21.896 1.00 89.69 94 THR A O 1
ATOM 746 N N . LYS A 1 95 ? 5.097 -0.251 -19.960 1.00 91.56 95 LYS A N 1
ATOM 747 C CA . LYS A 1 95 ? 5.150 1.139 -19.492 1.00 91.56 95 LYS A CA 1
ATOM 748 C C . LYS A 1 95 ? 6.416 1.467 -18.708 1.00 91.56 95 LYS A C 1
ATOM 750 O O . LYS A 1 95 ? 6.565 2.600 -18.248 1.00 91.56 95 LYS A O 1
ATOM 755 N N . CYS A 1 96 ? 7.291 0.492 -18.493 1.00 90.94 96 CYS A N 1
ATOM 756 C CA . CYS A 1 96 ? 8.585 0.706 -17.866 1.00 90.94 96 CYS A CA 1
ATOM 757 C C . CYS A 1 96 ? 9.625 1.135 -18.903 1.00 90.94 96 CYS A C 1
ATOM 759 O O . CYS A 1 96 ? 9.555 0.789 -20.080 1.00 90.94 96 CYS A O 1
ATOM 761 N N . CYS A 1 97 ? 10.629 1.869 -18.440 1.00 88.69 97 CYS A N 1
ATOM 762 C CA . CYS A 1 97 ? 11.816 2.184 -19.219 1.00 88.69 97 CYS A CA 1
ATOM 763 C C . CYS A 1 97 ? 12.954 1.273 -18.747 1.00 88.69 97 CYS A C 1
ATOM 765 O O . CYS A 1 97 ? 13.384 1.381 -17.597 1.00 88.69 97 CYS A O 1
ATOM 767 N N . PHE A 1 98 ? 13.443 0.402 -19.632 1.00 87.50 98 PHE A N 1
ATOM 768 C CA . PHE A 1 98 ? 14.578 -0.495 -19.388 1.00 87.50 98 PHE A CA 1
ATOM 769 C C . PHE A 1 98 ? 15.712 -0.179 -20.373 1.00 87.50 98 PHE A C 1
ATOM 771 O O . PHE A 1 98 ? 15.856 -0.848 -21.395 1.00 87.50 98 PHE A O 1
ATOM 778 N N . PRO A 1 99 ? 16.475 0.899 -20.132 1.00 78.62 99 PRO A N 1
ATOM 779 C CA . PRO A 1 99 ? 17.502 1.350 -21.058 1.00 78.62 99 PRO A CA 1
ATOM 780 C C . PRO A 1 99 ? 18.731 0.421 -20.994 1.00 78.62 99 PRO A C 1
ATOM 782 O O . PRO A 1 99 ? 19.351 0.312 -19.935 1.00 78.62 99 PRO A O 1
ATOM 785 N N . PRO A 1 100 ? 19.163 -0.203 -22.107 1.00 70.19 100 PRO A N 1
ATOM 786 C CA . PRO A 1 100 ? 20.406 -0.983 -22.132 1.00 70.19 100 PRO A CA 1
ATOM 787 C C . PRO A 1 100 ? 21.658 -0.090 -22.066 1.00 70.19 100 PRO A C 1
ATOM 789 O O . PRO A 1 100 ? 22.746 -0.546 -21.722 1.00 70.19 100 PRO A O 1
ATOM 792 N N . ASN A 1 101 ? 21.523 1.191 -22.420 1.00 71.62 101 ASN A N 1
ATOM 793 C CA . ASN A 1 101 ? 22.565 2.214 -22.361 1.00 71.62 101 ASN A CA 1
ATOM 794 C C . ASN A 1 101 ? 21.930 3.613 -22.219 1.00 71.62 101 ASN A C 1
ATOM 796 O O . ASN A 1 101 ? 20.717 3.765 -22.366 1.00 71.62 101 ASN A O 1
ATOM 800 N N . LEU A 1 102 ? 22.746 4.652 -21.987 1.00 67.06 102 LEU A N 1
ATOM 801 C CA . LEU A 1 102 ? 22.266 6.035 -21.800 1.00 67.06 102 LEU A CA 1
ATOM 802 C C . LEU A 1 102 ? 21.475 6.608 -22.995 1.00 67.06 102 LEU A C 1
ATOM 804 O O . LEU A 1 102 ? 20.742 7.578 -22.816 1.00 67.06 102 LEU A O 1
ATOM 808 N N . ALA A 1 103 ? 21.608 6.044 -24.197 1.00 66.50 103 ALA A N 1
ATOM 809 C CA . ALA A 1 103 ? 20.873 6.483 -25.385 1.00 66.50 103 ALA A CA 1
ATOM 810 C C . ALA A 1 103 ? 19.543 5.727 -25.586 1.00 66.50 103 ALA A C 1
ATOM 812 O O . ALA A 1 103 ? 18.700 6.178 -26.352 1.00 66.50 103 ALA A O 1
ATOM 813 N N . GLY A 1 104 ? 19.336 4.602 -24.892 1.00 72.19 104 GLY A N 1
ATOM 814 C CA . GLY A 1 104 ? 18.183 3.710 -25.053 1.00 72.19 104 GLY A CA 1
ATOM 815 C C . GLY A 1 104 ? 16.991 4.008 -24.141 1.00 72.19 104 GLY A C 1
ATOM 816 O O . GLY A 1 104 ? 16.139 3.145 -23.954 1.00 72.19 104 GLY A O 1
ATOM 817 N N . HIS A 1 105 ? 16.932 5.188 -23.522 1.00 77.31 105 HIS A N 1
ATOM 818 C CA . HIS A 1 105 ? 15.810 5.556 -22.657 1.00 77.31 105 HIS A CA 1
ATOM 819 C C . HIS A 1 105 ? 14.557 5.881 -23.483 1.00 77.31 105 HIS A C 1
ATOM 821 O O . HIS A 1 105 ? 14.588 6.747 -24.352 1.00 77.31 105 HIS A O 1
ATOM 827 N N . THR A 1 106 ? 13.428 5.255 -23.149 1.00 70.12 106 THR A N 1
ATOM 828 C CA . THR A 1 106 ? 12.103 5.563 -23.724 1.00 70.12 106 THR A CA 1
ATOM 829 C C . THR A 1 106 ? 11.375 6.685 -22.980 1.00 70.12 106 THR A C 1
ATOM 831 O O . THR A 1 106 ? 10.338 7.172 -23.424 1.00 70.12 106 THR A O 1
ATOM 834 N N . CYS A 1 107 ? 11.905 7.117 -21.834 1.00 75.00 107 CYS A N 1
ATOM 835 C CA . CYS A 1 107 ? 11.328 8.180 -21.023 1.00 75.00 107 CYS A CA 1
ATOM 836 C C . CYS A 1 107 ? 11.782 9.578 -21.471 1.00 75.00 107 CYS A C 1
ATOM 838 O O . CYS A 1 107 ? 12.941 9.777 -21.835 1.00 75.00 107 CYS A O 1
ATOM 840 N N . ASN A 1 108 ? 10.906 10.578 -21.303 1.00 68.31 108 ASN A N 1
ATOM 841 C CA . ASN A 1 108 ? 11.137 11.973 -21.717 1.00 68.31 108 ASN A CA 1
ATOM 842 C C . ASN A 1 108 ? 12.438 12.610 -21.189 1.00 68.31 108 ASN A C 1
ATOM 844 O O . ASN A 1 108 ? 12.902 13.596 -21.754 1.00 68.31 108 ASN A O 1
ATOM 848 N N . ILE A 1 109 ? 13.009 12.108 -20.085 1.00 74.31 109 ILE A N 1
ATOM 849 C CA . ILE A 1 109 ? 14.207 12.681 -19.457 1.00 74.31 109 ILE A CA 1
ATOM 850 C C . ILE A 1 109 ? 15.206 11.572 -19.079 1.00 74.31 109 ILE A C 1
ATOM 852 O O . ILE A 1 109 ? 15.431 11.305 -17.896 1.00 74.31 109 ILE A O 1
ATOM 856 N N . GLY A 1 110 ? 15.813 10.929 -20.085 1.00 71.88 110 GLY A N 1
ATOM 857 C CA . GLY A 1 110 ? 16.755 9.811 -19.907 1.00 71.88 110 GLY A CA 1
ATOM 858 C C . GLY A 1 110 ? 17.888 10.088 -18.911 1.00 71.88 110 GLY A C 1
ATOM 859 O O . GLY A 1 110 ? 18.100 9.300 -17.995 1.00 71.88 110 GLY A O 1
ATOM 860 N N . TYR A 1 111 ? 18.521 11.267 -18.982 1.00 75.12 111 TYR A N 1
ATOM 861 C CA . TYR A 1 111 ? 19.622 11.626 -18.072 1.00 75.12 111 TYR A CA 1
ATOM 862 C C . TYR A 1 111 ? 19.211 11.599 -16.588 1.00 75.12 111 TYR A C 1
ATOM 864 O O . TYR A 1 111 ? 19.958 11.115 -15.740 1.00 75.12 111 TYR A O 1
ATOM 872 N N . ARG A 1 112 ? 17.997 12.070 -16.260 1.00 72.94 112 ARG A N 1
ATOM 873 C CA . ARG A 1 112 ? 17.473 12.019 -14.887 1.00 72.94 112 ARG A CA 1
ATOM 874 C C . ARG A 1 112 ? 17.141 10.604 -14.464 1.00 72.94 112 ARG A C 1
ATOM 876 O O . ARG A 1 112 ? 17.223 10.295 -13.284 1.00 72.94 112 ARG A O 1
ATOM 883 N N . HIS A 1 113 ? 16.688 9.762 -15.384 1.00 80.00 113 HIS A N 1
ATOM 884 C CA . HIS A 1 113 ? 16.403 8.371 -15.060 1.00 80.00 113 HIS A CA 1
ATOM 885 C C . HIS A 1 113 ? 17.692 7.634 -14.674 1.00 80.00 113 HIS A C 1
ATOM 887 O O . HIS A 1 113 ? 17.689 6.912 -13.677 1.00 80.00 113 HIS A O 1
ATOM 893 N N . SER A 1 114 ? 18.814 7.922 -15.343 1.00 76.94 114 SER A N 1
ATOM 894 C CA . SER A 1 114 ? 20.135 7.408 -14.960 1.00 76.94 114 SER A CA 1
ATOM 895 C C . SER A 1 114 ? 20.549 7.810 -13.532 1.00 76.94 114 SER A C 1
ATOM 897 O O . SER A 1 114 ? 21.118 6.985 -12.819 1.00 76.94 114 SER A O 1
ATOM 899 N N . GLU A 1 115 ? 20.209 9.020 -13.055 1.00 74.19 115 GLU A N 1
ATOM 900 C CA . GLU A 1 115 ? 20.503 9.465 -11.671 1.00 74.19 115 GLU A CA 1
ATOM 901 C C . GLU A 1 115 ? 19.830 8.599 -10.597 1.00 74.19 115 GLU A C 1
ATOM 903 O O . GLU A 1 115 ? 20.332 8.477 -9.478 1.00 74.19 115 GLU A O 1
ATOM 908 N N . TYR A 1 116 ? 18.689 7.984 -10.916 1.00 68.81 116 TYR A N 1
ATOM 909 C CA . TYR A 1 116 ? 18.009 7.084 -9.989 1.00 68.81 116 TYR A CA 1
ATOM 910 C C . TYR A 1 116 ? 18.653 5.695 -9.953 1.00 68.81 116 TYR A C 1
ATOM 912 O O . TYR A 1 116 ? 18.269 4.904 -9.096 1.00 68.81 116 TYR A O 1
ATOM 920 N N . GLY A 1 117 ? 19.643 5.402 -10.802 1.00 69.12 117 GLY A N 1
ATOM 921 C CA . GLY A 1 117 ? 20.153 4.056 -11.053 1.00 69.12 117 GLY A CA 1
ATOM 922 C C . GLY A 1 117 ? 19.198 3.340 -11.999 1.00 69.12 117 GLY A C 1
ATOM 923 O O . GLY A 1 117 ? 18.255 2.695 -11.539 1.00 69.12 117 GLY A O 1
ATOM 924 N N . SER A 1 118 ? 19.406 3.544 -13.302 1.00 73.19 118 SER A N 1
ATOM 925 C CA . SER A 1 118 ? 18.598 2.965 -14.376 1.00 73.19 118 SER A CA 1
ATOM 926 C C . SER A 1 118 ? 18.662 1.444 -14.316 1.00 73.19 118 SER A C 1
ATOM 928 O O . SER A 1 118 ? 19.731 0.865 -14.504 1.00 73.19 118 SER A O 1
ATOM 930 N N . ALA A 1 119 ? 17.523 0.825 -14.026 1.00 84.06 119 ALA A N 1
ATOM 931 C CA . ALA A 1 119 ? 17.402 -0.620 -13.972 1.00 84.06 119 ALA A CA 1
ATOM 932 C C . ALA A 1 119 ? 17.291 -1.208 -15.378 1.00 84.06 119 ALA A C 1
ATOM 934 O O . ALA A 1 119 ? 16.646 -0.622 -16.250 1.00 84.06 119 ALA A O 1
ATOM 935 N N . ILE A 1 120 ? 17.891 -2.378 -15.571 1.00 85.75 120 ILE A N 1
ATOM 936 C CA . ILE A 1 120 ? 17.841 -3.099 -16.852 1.00 85.75 120 ILE A CA 1
ATOM 937 C C . ILE A 1 120 ? 16.642 -4.052 -16.943 1.00 85.75 120 ILE A C 1
ATOM 939 O O . ILE A 1 120 ? 16.211 -4.383 -18.039 1.00 85.75 120 ILE A O 1
ATOM 943 N N . THR A 1 121 ? 16.069 -4.458 -15.806 1.00 90.50 121 THR A N 1
ATOM 944 C CA . THR A 1 121 ? 14.859 -5.295 -15.729 1.00 90.50 121 THR A CA 1
ATOM 945 C C . THR A 1 121 ? 13.945 -4.851 -14.587 1.00 90.50 121 THR A C 1
ATOM 947 O O . THR A 1 121 ? 14.321 -4.023 -13.747 1.00 90.50 121 THR A O 1
ATOM 950 N N . TRP A 1 122 ? 12.729 -5.407 -14.539 1.00 93.81 122 TRP A N 1
ATOM 951 C CA . TRP A 1 122 ? 11.776 -5.144 -13.461 1.00 93.81 122 TRP A CA 1
ATOM 952 C C . TRP A 1 122 ? 12.348 -5.543 -12.097 1.00 93.81 122 TRP A C 1
ATOM 954 O O . TRP A 1 122 ? 12.411 -4.729 -11.172 1.00 93.81 122 TRP A O 1
ATOM 964 N N . ASP A 1 123 ? 12.816 -6.785 -11.994 1.00 94.88 123 ASP A N 1
ATOM 965 C CA . ASP A 1 123 ? 13.361 -7.343 -10.760 1.00 94.88 123 ASP A CA 1
ATOM 966 C C . ASP A 1 123 ? 14.643 -6.633 -10.302 1.00 94.88 123 ASP A C 1
ATOM 968 O O . ASP A 1 123 ? 14.819 -6.409 -9.101 1.00 94.88 123 ASP A O 1
ATOM 972 N N . ASP A 1 124 ? 15.498 -6.205 -11.236 1.00 92.50 124 ASP A N 1
ATOM 973 C CA . ASP A 1 124 ? 16.680 -5.391 -10.928 1.00 92.50 124 ASP A CA 1
ATOM 974 C C . ASP A 1 124 ? 16.276 -4.048 -10.293 1.00 92.50 124 ASP A C 1
ATOM 976 O O . ASP A 1 124 ? 16.806 -3.651 -9.249 1.00 92.50 124 ASP A O 1
ATOM 980 N N . ALA A 1 125 ? 15.241 -3.386 -10.826 1.00 93.19 125 ALA A N 1
ATOM 981 C CA . ALA A 1 125 ? 14.717 -2.149 -10.247 1.00 93.19 125 ALA A CA 1
ATOM 982 C C . ALA A 1 125 ? 14.239 -2.349 -8.803 1.00 93.19 125 ALA A C 1
ATOM 984 O O . ALA A 1 125 ? 14.525 -1.524 -7.925 1.00 93.19 125 ALA A O 1
ATOM 985 N N . LEU A 1 126 ? 13.529 -3.452 -8.542 1.00 95.62 126 LEU A N 1
ATOM 986 C CA . LEU A 1 126 ? 13.053 -3.790 -7.204 1.00 95.62 126 LEU A CA 1
ATOM 987 C C . LEU A 1 126 ? 14.211 -4.123 -6.257 1.00 95.62 126 LEU A C 1
ATOM 989 O O . LEU A 1 126 ? 14.209 -3.677 -5.106 1.00 95.62 126 LEU A O 1
ATOM 993 N N . GLN A 1 127 ? 15.229 -4.844 -6.730 1.00 94.19 127 GLN A N 1
ATOM 994 C CA . GLN A 1 127 ? 16.414 -5.172 -5.942 1.00 94.19 127 GLN A CA 1
ATOM 995 C C . GLN A 1 127 ? 17.208 -3.914 -5.561 1.00 94.19 127 GLN A C 1
ATOM 997 O O . GLN A 1 127 ? 17.621 -3.762 -4.408 1.00 94.19 127 GLN A O 1
ATOM 1002 N N . LEU A 1 128 ? 17.383 -2.975 -6.492 1.00 92.19 128 LEU A N 1
ATOM 1003 C CA . LEU A 1 128 ? 18.035 -1.693 -6.224 1.00 92.19 128 LEU A CA 1
ATOM 1004 C C . LEU A 1 128 ? 17.235 -0.834 -5.234 1.00 92.19 128 LEU A C 1
ATOM 1006 O O . LEU A 1 128 ? 17.816 -0.181 -4.361 1.00 92.19 128 LEU A O 1
ATOM 1010 N N . SER A 1 129 ? 15.902 -0.845 -5.328 1.00 93.25 129 SER A N 1
ATOM 1011 C CA . SER A 1 129 ? 15.040 -0.219 -4.320 1.00 93.25 129 SER A CA 1
ATOM 1012 C C . SER A 1 129 ? 15.199 -0.866 -2.951 1.00 93.25 129 SER A C 1
ATOM 1014 O O . SER A 1 129 ? 15.343 -0.137 -1.971 1.00 93.25 129 SER A O 1
ATOM 1016 N N . ARG A 1 130 ? 15.226 -2.204 -2.871 1.00 93.25 130 ARG A N 1
ATOM 1017 C CA . ARG A 1 130 ? 15.448 -2.936 -1.615 1.00 93.25 130 ARG A CA 1
ATOM 1018 C C . ARG A 1 130 ? 16.744 -2.478 -0.949 1.00 93.25 130 ARG A C 1
ATOM 1020 O O . ARG A 1 130 ? 16.684 -1.989 0.173 1.00 93.25 130 ARG A O 1
ATOM 1027 N N . ARG A 1 131 ? 17.879 -2.501 -1.657 1.00 91.06 131 ARG A N 1
ATOM 1028 C CA . ARG A 1 131 ? 19.181 -2.051 -1.114 1.00 91.06 131 ARG A CA 1
ATOM 1029 C C . ARG A 1 131 ? 19.148 -0.599 -0.610 1.00 91.06 131 ARG A C 1
ATOM 1031 O O . ARG A 1 131 ? 19.775 -0.253 0.389 1.00 91.06 131 ARG A O 1
ATOM 1038 N N . ASN A 1 132 ? 18.388 0.276 -1.276 1.00 88.44 132 ASN A N 1
ATOM 1039 C CA . ASN A 1 132 ? 18.208 1.668 -0.843 1.00 88.44 132 ASN A CA 1
ATOM 1040 C C . ASN A 1 132 ? 17.315 1.815 0.409 1.00 88.44 132 ASN A C 1
ATOM 1042 O O . ASN A 1 132 ? 17.400 2.839 1.092 1.00 88.44 132 ASN A O 1
ATOM 1046 N N . TYR A 1 133 ? 16.459 0.832 0.701 1.00 89.69 133 TYR A N 1
ATOM 1047 C CA . TYR A 1 133 ? 15.559 0.831 1.858 1.00 89.69 133 TYR A CA 1
ATOM 1048 C C . TYR A 1 133 ? 16.020 -0.044 3.029 1.00 89.69 133 TYR A C 1
ATOM 1050 O O . TYR A 1 133 ? 15.583 0.201 4.148 1.00 89.69 133 TYR A O 1
ATOM 1058 N N . GLU A 1 134 ? 16.964 -0.962 2.814 1.00 84.00 134 GLU A N 1
ATOM 1059 C CA . GLU A 1 134 ? 17.566 -1.815 3.856 1.00 84.00 134 GLU A CA 1
ATOM 1060 C C . GLU A 1 134 ? 18.158 -1.033 5.040 1.00 84.00 134 GLU A C 1
ATOM 1062 O O . GLU A 1 134 ? 18.299 -1.583 6.120 1.00 84.00 134 GLU A O 1
ATOM 1067 N N . HIS A 1 135 ? 18.492 0.248 4.868 1.00 81.50 135 HIS A N 1
ATOM 1068 C CA . HIS A 1 135 ? 19.051 1.109 5.920 1.00 81.50 135 HIS A CA 1
ATOM 1069 C C . HIS A 1 135 ? 18.149 2.314 6.258 1.00 81.50 135 HIS A C 1
ATOM 1071 O O . HIS A 1 135 ? 18.615 3.324 6.799 1.00 81.50 135 HIS A O 1
ATOM 1077 N N . ARG A 1 136 ? 16.871 2.280 5.854 1.00 82.44 136 ARG A N 1
ATOM 1078 C CA . ARG A 1 136 ? 15.909 3.361 6.111 1.00 82.44 136 ARG A CA 1
ATOM 1079 C C . ARG A 1 136 ? 15.123 3.080 7.383 1.00 82.44 136 ARG A C 1
ATOM 1081 O O . ARG A 1 136 ? 14.584 1.996 7.574 1.00 82.44 136 ARG A O 1
ATOM 1088 N N . THR A 1 137 ? 14.958 4.114 8.198 1.00 81.38 137 THR A N 1
ATOM 1089 C CA . THR A 1 137 ? 14.024 4.096 9.327 1.00 81.38 137 THR A CA 1
ATOM 1090 C C . THR A 1 137 ? 12.591 4.199 8.815 1.00 81.38 137 THR A C 1
ATOM 1092 O O . THR A 1 137 ? 12.287 5.054 7.976 1.00 81.38 137 THR A O 1
ATOM 1095 N N . TYR A 1 138 ? 11.722 3.326 9.312 1.00 81.75 138 TYR A N 1
ATOM 1096 C CA . TYR A 1 138 ? 10.311 3.318 8.962 1.00 81.75 138 TYR A CA 1
ATOM 1097 C C . TYR A 1 138 ? 9.580 4.455 9.673 1.00 81.75 138 TYR A C 1
ATOM 1099 O O . TYR A 1 138 ? 9.852 4.792 10.823 1.00 81.75 138 TYR A O 1
ATOM 1107 N N . ASN A 1 139 ? 8.663 5.085 8.955 1.00 80.00 139 ASN A N 1
ATOM 1108 C CA . ASN A 1 139 ? 7.785 6.116 9.469 1.00 80.00 139 ASN A CA 1
ATOM 1109 C C . ASN A 1 139 ? 6.512 6.142 8.623 1.00 80.00 139 ASN A C 1
ATOM 1111 O O . ASN A 1 139 ? 6.573 6.494 7.441 1.00 80.00 139 ASN A O 1
ATOM 1115 N N . LEU A 1 140 ? 5.362 5.847 9.231 1.00 74.06 140 LEU A N 1
ATOM 1116 C CA . LEU A 1 140 ? 4.072 5.759 8.536 1.00 74.06 140 LEU A CA 1
ATOM 1117 C C . LEU A 1 140 ? 3.717 6.966 7.673 1.00 74.06 140 LEU A C 1
ATOM 1119 O O . LEU A 1 140 ? 3.032 6.793 6.671 1.00 74.06 140 LEU A O 1
ATOM 1123 N N . PHE A 1 141 ? 4.178 8.171 7.999 1.00 72.75 141 PHE A N 1
ATOM 1124 C CA . PHE A 1 141 ? 3.789 9.371 7.258 1.00 72.75 141 PHE A CA 1
ATOM 1125 C C . PHE A 1 141 ? 4.791 9.798 6.187 1.00 72.75 141 PHE A C 1
ATOM 1127 O O . PHE A 1 141 ? 4.408 10.485 5.245 1.00 72.75 141 PHE A O 1
ATOM 1134 N N . THR A 1 142 ? 6.069 9.429 6.309 1.00 73.75 142 THR A N 1
ATOM 1135 C CA . THR A 1 142 ? 7.135 10.000 5.457 1.00 73.75 142 THR A CA 1
ATOM 1136 C C . THR A 1 142 ? 8.054 8.977 4.795 1.00 73.75 142 THR A C 1
ATOM 1138 O O . THR A 1 142 ? 8.634 9.277 3.750 1.00 73.75 142 THR A O 1
ATOM 1141 N N . CYS A 1 143 ? 8.186 7.781 5.367 1.00 85.06 143 CYS A N 1
ATOM 1142 C CA . CYS A 1 143 ? 9.052 6.711 4.877 1.00 85.06 143 CYS A CA 1
ATOM 1143 C C . CYS A 1 143 ? 8.415 5.359 5.228 1.00 85.06 143 CYS A C 1
ATOM 1145 O O . CYS A 1 143 ? 8.783 4.722 6.206 1.00 85.06 143 CYS A O 1
ATOM 1147 N N . ASN A 1 144 ? 7.403 4.960 4.463 1.00 88.88 144 ASN A N 1
ATOM 1148 C CA . ASN A 1 144 ? 6.604 3.751 4.684 1.00 88.88 144 ASN A CA 1
ATOM 1149 C C . ASN A 1 144 ? 6.590 2.844 3.437 1.00 88.88 144 ASN A C 1
ATOM 1151 O O . ASN A 1 144 ? 7.288 3.109 2.451 1.00 88.88 144 ASN A O 1
ATOM 1155 N N . SER A 1 145 ? 5.741 1.821 3.430 1.00 93.50 145 SER A N 1
ATOM 1156 C CA . SER A 1 145 ? 5.553 0.925 2.283 1.00 93.50 145 SER A CA 1
ATOM 1157 C C . SER A 1 145 ? 5.157 1.614 0.972 1.00 93.50 145 SER A C 1
ATOM 1159 O O . SER A 1 145 ? 5.681 1.270 -0.087 1.00 93.50 145 SER A O 1
ATOM 1161 N N . TYR A 1 146 ? 4.326 2.657 1.014 1.00 94.50 146 TYR A N 1
ATOM 1162 C CA . TYR A 1 146 ? 3.997 3.465 -0.167 1.00 94.50 146 TYR A CA 1
ATOM 1163 C C . TYR A 1 146 ? 5.204 4.238 -0.694 1.00 94.50 146 TYR A C 1
ATOM 1165 O O . TYR A 1 146 ? 5.331 4.438 -1.901 1.00 94.50 146 TYR A O 1
ATOM 1173 N N . SER A 1 147 ? 6.106 4.676 0.188 1.00 93.50 147 SER A N 1
ATOM 1174 C CA . SER A 1 147 ? 7.334 5.362 -0.226 1.00 93.50 147 SER A CA 1
ATOM 1175 C C . SER A 1 147 ? 8.305 4.398 -0.908 1.00 93.50 147 SER A C 1
ATOM 1177 O O . SER A 1 147 ? 8.936 4.767 -1.903 1.00 93.50 147 SER A O 1
ATOM 1179 N N . PHE A 1 148 ? 8.360 3.153 -0.423 1.00 95.44 148 PHE A N 1
ATOM 1180 C CA . PHE A 1 148 ? 9.116 2.065 -1.031 1.00 95.44 148 PHE A CA 1
ATOM 1181 C C . PHE A 1 148 ? 8.567 1.724 -2.420 1.00 95.44 148 PHE A C 1
ATOM 1183 O O . PHE A 1 148 ? 9.300 1.836 -3.402 1.00 95.44 148 PHE A O 1
ATOM 1190 N N . ALA A 1 149 ? 7.262 1.453 -2.531 1.00 97.19 149 ALA A N 1
ATOM 1191 C CA . ALA A 1 149 ? 6.599 1.205 -3.812 1.00 97.19 149 ALA A CA 1
ATOM 1192 C C . ALA A 1 149 ? 6.801 2.371 -4.798 1.00 97.19 149 ALA A C 1
ATOM 1194 O O . ALA A 1 149 ? 7.163 2.158 -5.953 1.00 97.19 149 ALA A O 1
ATOM 1195 N N . ALA A 1 150 ? 6.671 3.620 -4.338 1.00 95.69 150 ALA A N 1
ATOM 1196 C CA . ALA A 1 150 ? 6.950 4.795 -5.159 1.00 95.69 150 ALA A CA 1
ATOM 1197 C C . ALA A 1 150 ? 8.417 4.868 -5.616 1.00 95.69 150 ALA A C 1
ATOM 1199 O O . ALA A 1 150 ? 8.688 5.298 -6.735 1.00 95.69 150 ALA A O 1
ATOM 1200 N N . ASN A 1 151 ? 9.384 4.463 -4.784 1.00 94.69 151 ASN A N 1
ATOM 1201 C CA . ASN A 1 151 ? 10.786 4.402 -5.198 1.00 94.69 151 ASN A CA 1
ATOM 1202 C C . ASN A 1 151 ? 11.001 3.364 -6.301 1.00 94.69 151 ASN A C 1
ATOM 1204 O O . ASN A 1 151 ? 11.688 3.682 -7.268 1.00 94.69 151 ASN A O 1
ATOM 1208 N N . CYS A 1 152 ? 10.369 2.194 -6.198 1.00 95.62 152 CYS A N 1
ATOM 1209 C CA . CYS A 1 152 ? 10.387 1.179 -7.249 1.00 95.62 152 CYS A CA 1
ATOM 1210 C C . CYS A 1 152 ? 9.800 1.702 -8.564 1.00 95.62 152 CYS A C 1
ATOM 1212 O O . CYS A 1 152 ? 10.476 1.648 -9.586 1.00 95.62 152 CYS A O 1
ATOM 1214 N N . LEU A 1 153 ? 8.603 2.299 -8.536 1.00 95.44 153 LEU A N 1
ATOM 1215 C CA . LEU A 1 153 ? 7.975 2.868 -9.738 1.00 95.44 153 LEU A CA 1
ATOM 1216 C C . LEU A 1 153 ? 8.817 3.974 -10.375 1.00 95.44 153 LEU A C 1
ATOM 1218 O O . LEU A 1 153 ? 8.901 4.060 -11.597 1.00 95.44 153 LEU A O 1
ATOM 1222 N N . ASN A 1 154 ? 9.482 4.791 -9.553 1.00 93.25 154 ASN A N 1
ATOM 1223 C CA . ASN A 1 154 ? 10.438 5.767 -10.057 1.00 93.25 154 ASN A CA 1
ATOM 1224 C C . ASN A 1 154 ? 11.631 5.077 -10.719 1.00 93.25 154 ASN A C 1
ATOM 1226 O O . ASN A 1 154 ? 11.965 5.438 -11.830 1.00 93.25 154 ASN A O 1
ATOM 1230 N N . ARG A 1 155 ? 12.261 4.062 -10.119 1.00 91.56 155 ARG A N 1
ATOM 1231 C CA . ARG A 1 155 ? 13.379 3.351 -10.779 1.00 91.56 155 ARG A CA 1
ATOM 1232 C C . ARG A 1 155 ? 12.988 2.726 -12.116 1.00 91.56 155 ARG A C 1
ATOM 1234 O O . ARG A 1 155 ? 13.794 2.732 -13.040 1.00 91.56 155 ARG A O 1
ATOM 1241 N N . LEU A 1 156 ? 11.751 2.254 -12.220 1.00 92.38 156 LEU A N 1
ATOM 1242 C CA . LEU A 1 156 ? 11.166 1.713 -13.446 1.00 92.38 156 LEU A CA 1
ATOM 1243 C C . LEU A 1 156 ? 10.802 2.789 -14.483 1.00 92.38 156 LEU A C 1
ATOM 1245 O O . LEU A 1 156 ? 10.430 2.445 -15.601 1.00 92.38 156 LEU A O 1
ATOM 1249 N N . CYS A 1 157 ? 10.841 4.074 -14.110 1.00 91.69 157 CYS A N 1
ATOM 1250 C CA . CYS A 1 157 ? 10.225 5.175 -14.853 1.00 91.69 157 CYS A CA 1
ATOM 1251 C C . CYS A 1 157 ? 8.806 4.819 -15.330 1.00 91.69 157 CYS A C 1
ATOM 1253 O O . CYS A 1 157 ? 8.453 5.030 -16.490 1.00 91.69 157 CYS A O 1
ATOM 1255 N N . TYR A 1 158 ? 8.016 4.201 -14.446 1.00 92.81 158 TYR A N 1
ATOM 1256 C CA . TYR A 1 158 ? 6.729 3.624 -14.819 1.00 92.81 158 TYR A CA 1
ATOM 1257 C C . TYR A 1 158 ? 5.790 4.705 -15.368 1.00 92.81 158 TYR A C 1
ATOM 1259 O O . TYR A 1 158 ? 5.602 5.749 -14.731 1.00 92.81 158 TYR A O 1
ATOM 1267 N N . ASP A 1 159 ? 5.209 4.439 -16.539 1.00 91.69 159 ASP A N 1
ATOM 1268 C CA . ASP A 1 159 ? 4.360 5.365 -17.301 1.00 91.69 159 ASP A CA 1
ATOM 1269 C C . ASP A 1 159 ? 5.102 6.669 -17.672 1.00 91.69 159 ASP A C 1
ATOM 1271 O O . ASP A 1 159 ? 4.544 7.764 -17.658 1.00 91.69 159 ASP A O 1
ATOM 1275 N N . GLY A 1 160 ? 6.413 6.564 -17.930 1.00 86.69 160 GLY A N 1
ATOM 1276 C CA . GLY A 1 160 ? 7.282 7.682 -18.313 1.00 86.69 160 GLY A CA 1
ATOM 1277 C C . GLY A 1 160 ? 7.576 8.686 -17.192 1.00 86.69 160 GLY A C 1
ATOM 1278 O O . GLY A 1 160 ? 8.099 9.772 -17.459 1.00 86.69 160 GLY A O 1
ATOM 1279 N N . SER A 1 161 ? 7.243 8.360 -15.937 1.00 87.50 161 SER A N 1
ATOM 1280 C CA . SER A 1 161 ? 7.325 9.286 -14.806 1.00 87.50 161 SER A CA 1
ATOM 1281 C C . SER A 1 161 ? 8.304 8.838 -13.720 1.00 87.50 161 SER A C 1
ATOM 1283 O O . SER A 1 161 ? 8.280 7.708 -13.244 1.00 87.50 161 SER A O 1
ATOM 1285 N N . MET A 1 162 ? 9.111 9.795 -13.249 1.00 87.69 162 MET A N 1
ATOM 1286 C CA . MET A 1 162 ? 9.945 9.694 -12.034 1.00 87.69 162 MET A CA 1
ATOM 1287 C C . MET A 1 162 ? 9.334 10.476 -10.853 1.00 87.69 162 MET A C 1
ATOM 1289 O O . MET A 1 162 ? 10.025 10.826 -9.891 1.00 87.69 162 MET A O 1
ATOM 1293 N N . GLY A 1 163 ? 8.058 10.855 -10.968 1.00 88.12 163 GLY A N 1
ATOM 1294 C CA . GLY A 1 163 ? 7.332 11.679 -10.000 1.00 88.12 163 GLY A CA 1
ATOM 1295 C C . GLY A 1 163 ? 6.494 10.886 -8.996 1.00 88.12 163 GLY A C 1
ATOM 1296 O O . GLY A 1 163 ? 5.733 11.491 -8.234 1.00 88.12 163 GLY A O 1
ATOM 1297 N N . TRP A 1 164 ? 6.601 9.555 -8.984 1.00 93.12 164 TRP A N 1
ATOM 1298 C CA . TRP A 1 164 ? 5.844 8.708 -8.071 1.00 93.12 164 TRP A CA 1
ATOM 1299 C C . TRP A 1 164 ? 6.187 9.044 -6.622 1.00 93.12 164 TRP A C 1
ATOM 1301 O O . TRP A 1 164 ? 7.343 9.217 -6.225 1.00 93.12 164 TRP A O 1
ATOM 1311 N N . ASN A 1 165 ? 5.146 9.152 -5.811 1.00 92.31 165 ASN A N 1
ATOM 1312 C CA . ASN A 1 165 ? 5.228 9.424 -4.387 1.00 92.31 165 ASN A CA 1
ATOM 1313 C C . ASN A 1 165 ? 4.114 8.648 -3.670 1.00 92.31 165 ASN A C 1
ATOM 1315 O O . ASN A 1 165 ? 3.268 8.027 -4.313 1.00 92.31 165 ASN A O 1
ATOM 1319 N N . MET A 1 166 ? 4.121 8.693 -2.340 1.00 90.75 166 MET A N 1
ATOM 1320 C CA . MET A 1 166 ? 3.211 7.914 -1.500 1.00 90.75 166 MET A CA 1
ATOM 1321 C C . MET A 1 166 ? 1.732 8.198 -1.799 1.00 90.75 166 MET A C 1
ATOM 1323 O O . MET A 1 166 ? 0.933 7.268 -1.828 1.00 90.75 166 MET A O 1
ATOM 1327 N N . ILE A 1 167 ? 1.386 9.459 -2.085 1.00 90.69 167 ILE A N 1
ATOM 1328 C CA . ILE A 1 167 ? 0.016 9.900 -2.384 1.00 90.69 167 ILE A CA 1
ATOM 1329 C C . ILE A 1 167 ? -0.442 9.340 -3.725 1.00 90.69 167 ILE A C 1
ATOM 1331 O O . ILE A 1 167 ? -1.524 8.770 -3.811 1.00 90.69 167 ILE A O 1
ATOM 1335 N N . ASN A 1 168 ? 0.394 9.435 -4.759 1.00 93.88 168 ASN A N 1
ATOM 1336 C CA . ASN A 1 168 ? 0.040 8.930 -6.085 1.00 93.88 168 ASN A CA 1
ATOM 1337 C C . ASN A 1 168 ? -0.103 7.399 -6.082 1.00 93.88 168 ASN A C 1
ATOM 1339 O O . ASN A 1 168 ? -0.999 6.877 -6.738 1.00 93.88 168 ASN A O 1
ATOM 1343 N N . VAL A 1 169 ? 0.735 6.680 -5.321 1.00 96.25 169 VAL A N 1
ATOM 1344 C CA . VAL A 1 169 ? 0.596 5.222 -5.1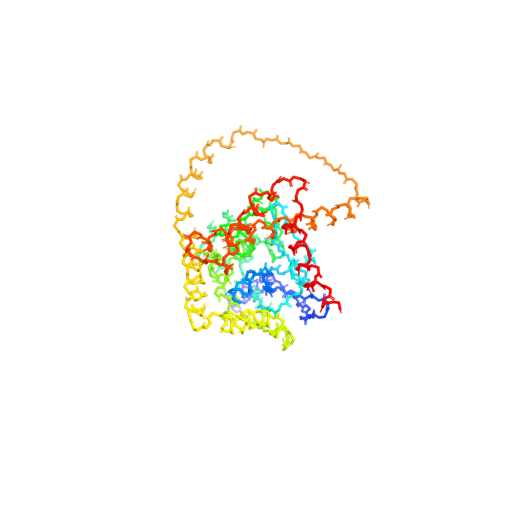42 1.00 96.25 169 VAL A CA 1
ATOM 1345 C C . VAL A 1 169 ? -0.680 4.888 -4.367 1.00 96.25 169 VAL A C 1
ATOM 1347 O O . VAL A 1 169 ? -1.408 3.979 -4.761 1.00 96.25 169 VAL A O 1
ATOM 1350 N N . ALA A 1 170 ? -0.992 5.633 -3.302 1.00 93.81 170 ALA A N 1
ATOM 1351 C CA . ALA A 1 170 ? -2.226 5.445 -2.543 1.00 93.81 170 ALA A CA 1
ATOM 1352 C C . ALA A 1 170 ? -3.474 5.702 -3.399 1.00 93.81 170 ALA A C 1
ATOM 1354 O O . ALA A 1 170 ? -4.388 4.882 -3.398 1.00 93.81 170 ALA A O 1
ATOM 1355 N N . ALA A 1 171 ? -3.488 6.782 -4.184 1.00 94.06 171 ALA A N 1
ATOM 1356 C CA . ALA A 1 171 ? -4.565 7.087 -5.122 1.00 94.06 171 ALA A CA 1
ATOM 1357 C C . ALA A 1 171 ? -4.691 6.005 -6.205 1.00 94.06 171 ALA A C 1
ATOM 1359 O O . ALA A 1 171 ? -5.795 5.540 -6.481 1.00 94.06 171 ALA A O 1
ATOM 1360 N N . LEU A 1 172 ? -3.567 5.552 -6.773 1.00 96.06 172 LEU A N 1
ATOM 1361 C CA . LEU A 1 172 ? -3.552 4.465 -7.750 1.00 96.06 172 LEU A CA 1
ATOM 1362 C C . LEU A 1 172 ? -4.196 3.200 -7.166 1.00 96.0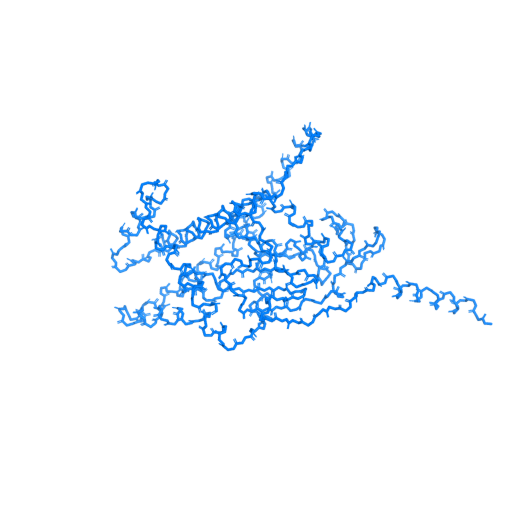6 172 LEU A C 1
ATOM 1364 O O . LEU A 1 172 ? -5.114 2.658 -7.775 1.00 96.06 172 LEU A O 1
ATOM 1368 N N . MET A 1 173 ? -3.774 2.784 -5.967 1.00 96.25 173 MET A N 1
ATOM 1369 C CA . MET A 1 173 ? -4.335 1.625 -5.269 1.00 96.25 173 MET A CA 1
ATOM 1370 C C . MET A 1 173 ? -5.825 1.794 -4.947 1.00 96.25 173 MET A C 1
ATOM 1372 O O . MET A 1 173 ? -6.614 0.872 -5.149 1.00 96.25 173 MET A O 1
ATOM 1376 N N . LEU A 1 174 ? -6.232 2.978 -4.482 1.00 93.19 174 LEU A N 1
ATOM 1377 C CA . LEU A 1 174 ? -7.612 3.253 -4.095 1.00 93.19 174 LEU A CA 1
ATOM 1378 C C . LEU A 1 174 ? -8.570 3.174 -5.289 1.00 93.19 174 LEU A C 1
ATOM 1380 O O . LEU A 1 174 ? -9.595 2.498 -5.183 1.00 93.19 174 LEU A O 1
ATOM 1384 N N . PHE A 1 175 ? -8.223 3.814 -6.409 1.00 94.31 175 PHE A N 1
ATOM 1385 C CA . PHE A 1 175 ? -9.115 3.964 -7.563 1.00 94.31 175 PHE A CA 1
ATOM 1386 C C . PHE A 1 175 ? -8.989 2.853 -8.610 1.00 94.31 175 PHE A C 1
ATOM 1388 O O . PHE A 1 175 ? -9.973 2.564 -9.282 1.00 94.31 175 PHE A O 1
ATOM 1395 N N . LYS A 1 176 ? -7.814 2.224 -8.763 1.00 95.94 176 LYS A N 1
ATOM 1396 C CA . LYS A 1 176 ? -7.581 1.173 -9.775 1.00 95.94 176 LYS A CA 1
ATOM 1397 C C . LYS A 1 176 ? -7.377 -0.231 -9.197 1.00 95.94 176 LYS A C 1
ATOM 1399 O O . LYS A 1 176 ? -7.205 -1.171 -9.964 1.00 95.94 176 LYS A O 1
ATOM 1404 N N . GLY A 1 177 ? -7.381 -0.388 -7.872 1.00 94.94 177 GLY A N 1
ATOM 1405 C CA . GLY A 1 177 ? -7.205 -1.686 -7.216 1.00 94.94 177 GLY A CA 1
ATOM 1406 C C . GLY A 1 177 ? -8.374 -2.636 -7.454 1.00 94.94 177 GLY A C 1
ATOM 1407 O O . GLY A 1 177 ? -9.507 -2.314 -7.096 1.00 94.94 177 GLY A O 1
ATOM 1408 N N . ASN A 1 178 ? -8.094 -3.835 -7.952 1.00 96.06 178 ASN A N 1
ATOM 1409 C CA . ASN A 1 178 ? -9.068 -4.916 -8.048 1.00 96.06 178 ASN A CA 1
ATOM 1410 C C . ASN A 1 178 ? -9.108 -5.697 -6.738 1.00 96.06 178 ASN A C 1
ATOM 1412 O O . ASN A 1 178 ? -8.066 -5.979 -6.150 1.00 96.06 178 ASN A O 1
ATOM 1416 N N . TRP A 1 179 ? -10.305 -6.041 -6.269 1.00 96.19 179 TRP A N 1
ATOM 1417 C CA . TRP A 1 179 ? -10.468 -6.941 -5.130 1.00 96.19 179 TRP A CA 1
ATOM 1418 C C . TRP A 1 179 ? -10.164 -8.375 -5.548 1.00 96.19 179 TRP A C 1
ATOM 1420 O O . TRP A 1 179 ? -10.591 -8.806 -6.613 1.00 96.19 179 TRP A O 1
ATOM 1430 N N . ILE A 1 180 ? -9.464 -9.120 -4.694 1.00 94.94 180 ILE A N 1
ATOM 1431 C CA . ILE A 1 180 ? -9.136 -10.525 -4.977 1.00 94.94 180 ILE A CA 1
ATOM 1432 C C . ILE A 1 180 ? -10.395 -11.396 -4.982 1.00 94.94 180 ILE A C 1
ATOM 1434 O O . ILE A 1 180 ? -10.571 -12.244 -5.848 1.00 94.94 180 ILE A O 1
ATOM 1438 N N . ASN A 1 181 ? -11.264 -11.211 -3.987 1.00 92.94 181 ASN A N 1
ATOM 1439 C CA . ASN A 1 181 ? -12.534 -11.920 -3.849 1.00 92.94 181 ASN A CA 1
ATOM 1440 C C . ASN A 1 181 ? -13.465 -11.172 -2.880 1.00 92.94 181 ASN A C 1
ATOM 1442 O O . ASN A 1 181 ? -13.033 -10.280 -2.143 1.00 92.94 181 ASN A O 1
ATOM 1446 N N . SER A 1 182 ? -14.740 -11.566 -2.832 1.00 93.25 182 SER A N 1
ATOM 1447 C CA . SER A 1 182 ? -15.733 -10.984 -1.915 1.00 93.25 182 SER A CA 1
ATOM 1448 C C . SER A 1 182 ? -15.331 -11.125 -0.444 1.00 93.25 182 SER A C 1
ATOM 1450 O O . SER A 1 182 ? -15.574 -10.222 0.355 1.00 93.25 182 SER A O 1
ATOM 1452 N N . MET A 1 183 ? -14.649 -12.220 -0.087 1.00 90.06 183 MET A N 1
ATOM 1453 C CA . MET A 1 183 ? -14.146 -12.431 1.272 1.00 90.06 183 MET A CA 1
ATOM 1454 C C . MET A 1 183 ? -13.132 -11.352 1.670 1.00 90.06 183 MET A C 1
ATOM 1456 O O . MET A 1 183 ? -13.150 -10.877 2.800 1.00 90.06 183 MET A O 1
ATOM 1460 N N . SER A 1 184 ? -12.293 -10.901 0.735 1.00 92.25 184 SER A N 1
ATOM 1461 C CA . SER A 1 184 ? -11.339 -9.814 0.959 1.00 92.25 184 SER A CA 1
ATOM 1462 C C . SER A 1 184 ? -12.035 -8.482 1.212 1.00 92.25 184 SER A C 1
ATOM 1464 O O . SER A 1 184 ? -11.598 -7.747 2.091 1.00 92.25 184 SER A O 1
ATOM 1466 N N . VAL A 1 185 ? -13.149 -8.203 0.527 1.00 93.62 185 VAL A N 1
ATOM 1467 C CA . VAL A 1 185 ? -13.971 -7.006 0.779 1.00 93.62 185 VAL A CA 1
ATOM 1468 C C . VAL A 1 185 ? -14.527 -7.036 2.202 1.00 93.62 185 VAL A C 1
ATOM 1470 O O . VAL A 1 185 ? -14.299 -6.105 2.974 1.00 93.62 185 VAL A O 1
ATOM 1473 N N . ILE A 1 186 ? -15.207 -8.127 2.574 1.00 90.62 186 ILE A N 1
ATOM 1474 C CA . ILE A 1 186 ? -15.798 -8.294 3.912 1.00 90.62 186 ILE A CA 1
ATOM 1475 C C . ILE A 1 186 ? -14.713 -8.131 4.973 1.00 90.62 186 ILE A C 1
ATOM 1477 O O . ILE A 1 186 ? -14.840 -7.334 5.892 1.00 90.62 186 ILE A O 1
ATOM 1481 N N . ARG A 1 187 ? -13.595 -8.825 4.798 1.00 87.50 187 ARG A N 1
ATOM 1482 C CA . ARG A 1 187 ? -12.437 -8.783 5.687 1.00 87.50 187 ARG A CA 1
ATOM 1483 C C . ARG A 1 187 ? -11.837 -7.386 5.856 1.00 87.50 187 ARG A C 1
ATOM 1485 O O . ARG A 1 187 ? -11.328 -7.082 6.933 1.00 87.50 187 ARG A O 1
ATOM 1492 N N . SER A 1 188 ? -11.868 -6.560 4.814 1.00 91.25 188 SER A N 1
ATOM 1493 C CA . SER A 1 188 ? -11.358 -5.190 4.856 1.00 91.25 188 SER A CA 1
ATOM 1494 C C . SER A 1 188 ? -12.304 -4.216 5.553 1.00 91.25 188 SER A C 1
ATOM 1496 O O . SER A 1 188 ? -11.828 -3.343 6.273 1.00 91.25 188 SER A O 1
ATOM 1498 N N . PHE A 1 189 ? -13.620 -4.363 5.380 1.00 93.56 189 PHE A N 1
ATOM 1499 C CA . PHE A 1 189 ? -14.595 -3.391 5.891 1.00 93.56 189 PHE A CA 1
ATOM 1500 C C . PHE A 1 189 ? -15.319 -3.822 7.168 1.00 93.56 189 PHE A C 1
ATOM 1502 O O . PHE A 1 189 ? -15.779 -2.958 7.909 1.00 93.56 189 PHE A O 1
ATOM 1509 N N . LEU A 1 190 ? -15.406 -5.118 7.472 1.00 91.44 190 LEU A N 1
ATOM 1510 C CA . LEU A 1 190 ? -16.155 -5.629 8.624 1.00 91.44 190 LEU A CA 1
ATOM 1511 C C . LEU A 1 190 ? -15.696 -5.013 9.957 1.00 91.44 190 LEU A C 1
ATOM 1513 O O . LEU A 1 190 ? -16.5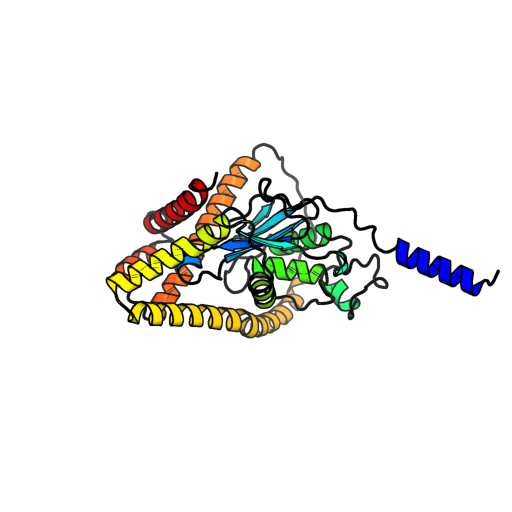62 -4.544 10.693 1.00 91.44 190 LEU A O 1
ATOM 1517 N N . PRO A 1 191 ? -14.388 -4.924 10.277 1.00 90.25 191 PRO A N 1
ATOM 1518 C CA . PRO A 1 191 ? -13.964 -4.298 11.528 1.00 90.25 191 PRO A CA 1
ATOM 1519 C C . PRO A 1 191 ? -14.376 -2.824 11.631 1.00 90.25 191 PRO A C 1
ATOM 1521 O O . PRO A 1 191 ? -14.848 -2.392 12.678 1.00 90.25 191 PRO A O 1
ATOM 1524 N N . PHE A 1 192 ? -14.258 -2.070 10.532 1.00 92.19 192 PHE A N 1
ATOM 1525 C CA . PHE A 1 192 ? -14.715 -0.680 10.463 1.00 92.19 192 PHE A CA 1
ATOM 1526 C C . PHE A 1 192 ? -16.228 -0.583 10.694 1.00 92.19 192 PHE A C 1
ATOM 1528 O O . PHE A 1 192 ? -16.675 0.222 11.506 1.00 92.19 192 PHE A O 1
ATOM 1535 N N . MET A 1 193 ? -17.020 -1.447 10.051 1.00 93.31 193 MET A N 1
ATOM 1536 C CA . MET A 1 193 ? -18.476 -1.469 10.228 1.00 93.31 193 MET A CA 1
ATOM 1537 C C . MET A 1 193 ? -18.883 -1.796 11.668 1.00 93.31 193 MET A C 1
ATOM 1539 O O . MET A 1 193 ? -19.811 -1.183 12.188 1.00 93.31 193 MET A O 1
ATOM 1543 N N . LEU A 1 194 ? -18.177 -2.711 12.340 1.00 91.44 194 LEU A N 1
ATOM 1544 C CA . LEU A 1 194 ? -18.418 -3.023 13.751 1.00 91.44 194 LEU A CA 1
ATOM 1545 C C . LEU A 1 194 ? -18.089 -1.836 14.662 1.00 91.44 194 LEU A C 1
ATOM 1547 O O . LEU A 1 194 ? -18.884 -1.512 15.540 1.00 91.44 194 LEU A O 1
ATOM 1551 N N . VAL A 1 195 ? -16.961 -1.155 14.433 1.00 89.00 195 VAL A N 1
ATOM 1552 C CA . VAL A 1 195 ? -16.594 0.059 15.181 1.00 89.00 195 VAL A CA 1
ATOM 1553 C C . VAL A 1 195 ? -17.628 1.164 14.975 1.00 89.00 195 VAL A C 1
ATOM 1555 O O . VAL A 1 195 ? -18.039 1.795 15.945 1.00 89.00 195 VAL A O 1
ATOM 1558 N N . VAL A 1 196 ? -18.094 1.367 13.741 1.00 91.00 196 VAL A N 1
ATOM 1559 C CA . VAL A 1 196 ? -19.149 2.337 13.428 1.00 91.00 196 VAL A CA 1
ATOM 1560 C C . VAL A 1 196 ? -20.462 1.979 14.115 1.00 91.00 196 VAL A C 1
ATOM 1562 O O . VAL A 1 196 ? -21.059 2.841 14.753 1.00 91.00 196 VAL A O 1
ATOM 1565 N N . CYS A 1 197 ? -20.888 0.718 14.039 1.00 92.81 197 CYS A N 1
ATOM 1566 C CA . CYS A 1 197 ? -22.114 0.247 14.677 1.00 92.81 197 CYS A CA 1
ATOM 1567 C C . CYS A 1 197 ? -22.067 0.458 16.197 1.00 92.81 197 CYS A C 1
ATOM 1569 O O . CYS A 1 197 ? -22.940 1.116 16.757 1.00 92.81 197 CYS A O 1
ATOM 1571 N N . LEU A 1 198 ? -21.001 -0.008 16.856 1.00 91.25 198 LEU A N 1
ATOM 1572 C CA . LEU A 1 198 ? -20.816 0.156 18.299 1.00 91.25 198 LEU A CA 1
ATOM 1573 C C . LEU A 1 198 ? -20.708 1.630 18.701 1.00 91.25 198 LEU A C 1
ATOM 1575 O O . LEU A 1 198 ? -21.315 2.045 19.684 1.00 91.25 198 LEU A O 1
ATOM 1579 N N . GLY A 1 199 ? -19.970 2.435 17.936 1.00 87.94 199 GLY A N 1
ATOM 1580 C CA . GLY A 1 199 ? -19.825 3.865 18.188 1.00 87.94 199 GLY A CA 1
ATOM 1581 C C . GLY A 1 199 ? -21.155 4.610 18.099 1.00 87.94 199 GLY A C 1
ATOM 1582 O O . GLY A 1 199 ? -21.482 5.391 18.990 1.00 87.94 199 GLY A O 1
ATOM 1583 N N . VAL A 1 200 ? -21.968 4.316 17.080 1.00 92.12 200 VAL A N 1
ATOM 1584 C CA . VAL A 1 200 ? -23.314 4.890 16.938 1.00 92.12 200 VAL A CA 1
ATOM 1585 C C . VAL A 1 200 ? -24.254 4.387 18.036 1.00 92.12 200 VAL A C 1
ATOM 1587 O O . VAL A 1 200 ? -25.013 5.185 18.573 1.00 92.12 200 VAL A O 1
ATOM 1590 N N . MET A 1 201 ? -24.191 3.110 18.422 1.00 91.69 201 MET A N 1
ATOM 1591 C CA . MET A 1 201 ? -25.021 2.572 19.509 1.00 91.69 201 MET A CA 1
ATOM 1592 C C . MET A 1 201 ? -24.707 3.202 20.873 1.00 91.69 201 MET A C 1
ATOM 1594 O O . MET A 1 201 ? -25.625 3.438 21.652 1.00 91.69 201 MET A O 1
ATOM 1598 N N . LEU A 1 202 ? -23.430 3.459 21.173 1.00 89.50 202 LEU A N 1
ATOM 1599 C CA . LEU A 1 202 ? -22.996 3.965 22.481 1.00 89.50 202 LEU A CA 1
ATOM 1600 C C . LEU A 1 202 ? -23.030 5.497 22.585 1.00 89.50 202 LEU A C 1
ATOM 1602 O O . LEU A 1 202 ? -23.324 6.026 23.652 1.00 89.50 202 LEU A O 1
ATOM 1606 N N . VAL A 1 203 ? -22.698 6.207 21.502 1.00 90.12 203 VAL A N 1
ATOM 1607 C CA . VAL A 1 203 ? -22.486 7.669 21.500 1.00 90.12 203 VAL A CA 1
ATOM 1608 C C . VAL A 1 203 ? -23.480 8.404 20.587 1.00 90.12 203 VAL A C 1
ATOM 1610 O O . VAL A 1 203 ? -23.730 9.594 20.770 1.00 90.12 203 VAL A O 1
ATOM 1613 N N . GLY A 1 204 ? -24.080 7.720 19.609 1.00 89.38 204 GLY A N 1
ATOM 1614 C CA . GLY A 1 204 ? -25.001 8.310 18.635 1.00 89.38 204 GLY A CA 1
ATOM 1615 C C . GLY A 1 204 ? -24.308 8.971 17.438 1.00 89.38 204 GLY A C 1
ATOM 1616 O O . GLY A 1 204 ? -23.124 8.768 17.169 1.00 89.38 204 GLY A O 1
ATOM 1617 N N . TRP A 1 205 ? -25.053 9.806 16.709 1.00 91.31 205 TRP A N 1
ATOM 1618 C CA . TRP A 1 205 ? -24.574 10.548 15.531 1.00 91.31 205 TRP A CA 1
ATOM 1619 C C . TRP A 1 205 ? -23.278 11.361 15.721 1.00 91.31 205 TRP A C 1
ATOM 1621 O O . TRP A 1 205 ? -22.483 11.397 14.775 1.00 91.31 205 TRP A O 1
ATOM 1631 N N . PRO A 1 206 ? -22.991 11.969 16.895 1.00 90.25 206 PRO A N 1
ATOM 1632 C CA . PRO A 1 206 ? -21.728 12.677 17.116 1.00 90.25 206 PRO A CA 1
ATOM 1633 C C . PRO A 1 206 ? -20.481 11.812 16.890 1.00 90.25 206 PRO A C 1
ATOM 1635 O O . PRO A 1 206 ? -19.446 12.330 16.469 1.00 90.25 206 PRO A O 1
ATOM 1638 N N . PHE A 1 207 ? -20.577 10.492 17.089 1.00 87.94 207 PHE A N 1
ATOM 1639 C CA . PHE A 1 207 ? -19.481 9.566 16.806 1.00 87.94 207 PHE A CA 1
ATOM 1640 C C . PHE A 1 207 ? -19.025 9.628 15.344 1.00 87.94 207 PHE A C 1
ATOM 1642 O O . PHE A 1 207 ? -17.827 9.685 15.072 1.00 87.94 207 PHE A O 1
ATOM 1649 N N . LEU A 1 208 ? -19.971 9.662 14.400 1.00 89.25 208 LEU A N 1
ATOM 1650 C CA . LEU A 1 208 ? -19.669 9.710 12.967 1.00 89.25 208 LEU A CA 1
ATOM 1651 C C . LEU A 1 208 ? -18.960 11.011 12.586 1.00 89.25 208 LEU A C 1
ATOM 1653 O O . LEU A 1 208 ? -18.021 10.992 11.793 1.00 89.25 208 LEU A O 1
ATOM 1657 N N . ILE A 1 209 ? -19.372 12.129 13.190 1.00 88.94 209 ILE A N 1
ATOM 1658 C CA . ILE A 1 209 ? -18.740 13.439 12.991 1.00 88.94 209 ILE A CA 1
ATOM 1659 C C . ILE A 1 209 ? -17.295 13.403 13.498 1.00 88.94 209 ILE A C 1
ATOM 1661 O O . ILE A 1 209 ? -16.382 13.854 12.801 1.00 88.94 209 ILE A O 1
ATOM 1665 N N . GLY A 1 210 ? -17.076 12.825 14.682 1.00 87.06 210 GLY A N 1
ATOM 1666 C CA . GLY A 1 210 ? -15.743 12.640 15.252 1.00 87.06 210 GLY A CA 1
ATOM 1667 C C . GLY A 1 210 ? -14.855 11.754 14.377 1.00 87.06 210 GLY A C 1
ATOM 1668 O O . GLY A 1 210 ? -13.731 12.136 14.053 1.00 87.06 210 GLY A O 1
ATOM 1669 N N . LEU A 1 211 ? -15.375 10.612 13.923 1.00 87.50 211 LEU A N 1
ATOM 1670 C CA . LEU A 1 211 ? -14.658 9.668 13.065 1.00 87.50 211 LEU A CA 1
ATOM 1671 C C . LEU A 1 211 ? -14.290 10.276 11.704 1.00 87.50 211 LEU A C 1
ATOM 1673 O O . LEU A 1 211 ? -13.160 10.114 11.233 1.00 87.50 211 LEU A O 1
ATOM 1677 N N . PHE A 1 212 ? -15.222 11.001 11.083 1.00 88.81 212 PHE A N 1
ATOM 1678 C CA . PHE A 1 212 ? -14.983 11.701 9.823 1.00 88.81 212 PHE A CA 1
ATOM 1679 C C . PHE A 1 212 ? -13.928 12.799 9.987 1.00 88.81 212 PHE A C 1
ATOM 1681 O O . PHE A 1 212 ? -12.974 12.854 9.211 1.00 88.81 212 PHE A O 1
ATOM 1688 N N . SER A 1 213 ? -14.047 13.622 11.032 1.00 87.12 213 SER A N 1
ATOM 1689 C CA . SER A 1 213 ? -13.085 14.692 11.330 1.00 87.12 213 SER A CA 1
ATOM 1690 C C . SER A 1 213 ? -11.685 14.131 11.581 1.00 87.12 213 SER A C 1
ATOM 1692 O O . SER A 1 213 ? -10.710 14.625 11.018 1.00 87.12 213 SER A O 1
ATOM 1694 N N . PHE A 1 214 ? -11.580 13.052 12.359 1.00 84.56 214 PHE A N 1
ATOM 1695 C CA . PHE A 1 214 ? -10.320 12.355 12.608 1.00 84.56 214 PHE A CA 1
ATOM 1696 C C . PHE A 1 214 ? -9.694 11.804 11.319 1.00 84.56 214 PHE A C 1
ATOM 1698 O O . PHE A 1 214 ? -8.513 12.031 11.053 1.00 84.56 214 PHE A O 1
ATOM 1705 N N . SER A 1 215 ? -10.493 11.142 10.480 1.00 85.31 215 SER A N 1
ATOM 1706 C CA . SER A 1 215 ? -10.040 10.594 9.195 1.00 85.31 215 SER A CA 1
ATOM 1707 C C . SER A 1 215 ? -9.562 11.688 8.236 1.00 85.31 215 SER A C 1
ATOM 1709 O O . SER A 1 215 ? -8.523 11.538 7.591 1.00 85.31 215 SER A O 1
ATOM 1711 N N . LEU A 1 216 ? -10.285 12.811 8.169 1.00 85.56 216 LEU A N 1
ATOM 1712 C CA . LEU A 1 216 ? -9.909 13.964 7.355 1.00 85.56 216 LEU A CA 1
ATOM 1713 C C . LEU A 1 216 ? -8.599 14.585 7.846 1.00 85.56 216 LEU A C 1
ATOM 1715 O O . LEU A 1 216 ? -7.730 14.901 7.038 1.00 85.56 216 LEU A O 1
ATOM 1719 N N . LEU A 1 217 ? -8.421 14.720 9.161 1.00 82.81 217 LEU A N 1
ATOM 1720 C CA . LEU A 1 217 ? -7.194 15.256 9.750 1.00 82.81 217 LEU A CA 1
ATOM 1721 C C . LEU A 1 217 ? -5.988 14.351 9.487 1.00 82.81 217 LEU A C 1
ATOM 1723 O O . LEU A 1 217 ? -4.928 14.860 9.120 1.00 82.81 217 LEU A O 1
ATOM 1727 N N . LEU A 1 218 ? -6.147 13.028 9.601 1.00 78.25 218 LEU A N 1
ATOM 1728 C CA . LEU A 1 218 ? -5.105 12.069 9.222 1.00 78.25 218 LEU A CA 1
ATOM 1729 C C . LEU A 1 218 ? -4.727 12.202 7.743 1.00 78.25 218 LEU A C 1
ATOM 1731 O O . LEU A 1 218 ? -3.541 12.246 7.415 1.00 78.25 218 LEU A O 1
ATOM 1735 N N . LEU A 1 219 ? -5.717 12.314 6.853 1.00 82.38 219 LEU A N 1
ATOM 1736 C CA . LEU A 1 219 ? -5.484 12.477 5.419 1.00 82.38 219 LEU A CA 1
ATOM 1737 C C . LEU A 1 219 ? -4.777 13.803 5.104 1.00 82.38 219 LEU A C 1
ATOM 1739 O O . LEU A 1 219 ? -3.759 13.811 4.410 1.00 82.38 219 LEU A O 1
ATOM 1743 N N . CYS A 1 220 ? -5.273 14.918 5.644 1.00 83.94 220 CYS A N 1
ATOM 1744 C CA . CYS A 1 220 ? -4.670 16.240 5.483 1.00 83.94 220 CYS A CA 1
ATOM 1745 C C . CYS A 1 220 ? -3.228 16.255 5.996 1.00 83.94 220 CYS A C 1
ATOM 1747 O O . CYS A 1 220 ? -2.333 16.745 5.308 1.00 83.94 220 CYS A O 1
ATOM 1749 N N . TRP A 1 221 ? -2.976 15.670 7.168 1.00 76.44 221 TRP A N 1
ATOM 1750 C CA . TRP A 1 221 ? -1.630 15.540 7.714 1.00 76.44 221 TRP A CA 1
ATOM 1751 C C . TRP A 1 221 ? -0.722 14.698 6.816 1.00 76.44 221 TRP A C 1
ATOM 1753 O O . TRP A 1 221 ? 0.418 15.085 6.576 1.00 76.44 221 TRP A O 1
ATOM 1763 N N . PHE A 1 222 ? -1.210 13.578 6.280 1.00 77.56 222 PHE A N 1
ATOM 1764 C CA . PHE A 1 222 ? -0.440 12.721 5.376 1.00 77.56 222 PHE A CA 1
ATOM 1765 C C . PHE A 1 222 ? -0.049 13.448 4.078 1.00 77.56 222 PHE A C 1
ATOM 1767 O O . PHE A 1 222 ? 1.105 13.378 3.640 1.00 77.56 222 PHE A O 1
ATOM 1774 N N . VAL A 1 223 ? -0.974 14.222 3.501 1.00 80.62 223 VAL A N 1
ATOM 1775 C CA . VAL A 1 223 ? -0.717 15.069 2.325 1.00 80.62 223 VAL A CA 1
ATOM 1776 C C . VAL A 1 223 ? 0.301 16.165 2.661 1.00 80.62 223 VAL A C 1
ATOM 1778 O O . VAL A 1 223 ? 1.325 16.284 1.983 1.00 80.62 223 VAL A O 1
ATOM 1781 N N . LEU A 1 224 ? 0.081 16.926 3.737 1.00 78.69 224 LEU A N 1
ATOM 1782 C CA . LEU A 1 224 ? 0.991 17.990 4.176 1.00 78.69 224 LEU A CA 1
ATOM 1783 C C . LEU A 1 224 ? 2.384 17.441 4.520 1.00 78.69 224 LEU A C 1
ATOM 1785 O O . LEU A 1 224 ? 3.393 18.003 4.105 1.00 78.69 224 LEU A O 1
ATOM 1789 N N . GLY A 1 225 ? 2.463 16.305 5.209 1.00 69.75 225 GLY A N 1
ATOM 1790 C CA . GLY A 1 225 ? 3.700 15.577 5.493 1.00 69.75 225 GLY A CA 1
ATOM 1791 C C . GLY A 1 225 ? 4.488 15.268 4.221 1.00 69.75 225 GLY A C 1
ATOM 1792 O O . GLY A 1 225 ? 5.681 15.567 4.120 1.00 69.75 225 GLY A O 1
ATOM 1793 N N . THR A 1 226 ? 3.799 14.742 3.210 1.00 71.69 226 THR A N 1
ATOM 1794 C CA . THR A 1 226 ? 4.424 14.322 1.952 1.00 71.69 226 THR A CA 1
ATOM 1795 C C . THR A 1 226 ? 4.968 15.499 1.137 1.00 71.69 226 THR A C 1
ATOM 1797 O O . THR A 1 226 ? 6.073 15.403 0.593 1.00 71.69 226 THR A O 1
ATOM 1800 N N . TYR A 1 227 ? 4.236 16.613 1.052 1.00 74.00 227 TYR A N 1
ATOM 1801 C CA . TYR A 1 227 ? 4.619 17.748 0.202 1.00 74.00 227 TYR A CA 1
ATOM 1802 C C . TYR A 1 227 ? 5.394 18.838 0.951 1.00 74.00 227 TYR A C 1
ATOM 1804 O O . TYR A 1 227 ? 6.404 19.337 0.446 1.00 74.00 227 TYR A O 1
ATOM 1812 N N . CYS A 1 228 ? 4.993 19.181 2.175 1.00 67.50 228 CYS A N 1
ATOM 1813 C CA . CYS A 1 228 ? 5.600 20.273 2.932 1.00 67.50 228 CYS A CA 1
ATOM 1814 C C . CYS A 1 228 ? 6.922 19.848 3.583 1.00 67.50 228 CYS A C 1
ATOM 1816 O O . CYS A 1 228 ? 7.930 20.526 3.390 1.00 67.50 228 CYS A O 1
ATOM 1818 N N . PHE A 1 229 ? 6.997 18.708 4.281 1.00 58.12 229 PHE A N 1
ATOM 1819 C CA . PHE A 1 229 ? 8.235 18.315 4.982 1.00 58.12 229 PHE A CA 1
ATOM 1820 C C . PHE A 1 229 ? 9.348 17.833 4.042 1.00 58.12 229 PHE A C 1
ATOM 1822 O O . PHE A 1 229 ? 10.534 18.057 4.310 1.00 58.12 229 PHE A O 1
ATOM 1829 N N . LYS A 1 230 ? 9.000 17.248 2.890 1.00 52.19 230 LYS A N 1
ATOM 1830 C CA . LYS A 1 230 ? 9.980 16.832 1.873 1.00 52.19 230 LYS A CA 1
ATOM 1831 C C . LYS A 1 230 ? 10.738 18.029 1.283 1.00 52.19 230 LYS A C 1
ATOM 1833 O O . LYS A 1 230 ? 11.929 17.909 0.990 1.00 52.19 230 LYS A O 1
ATOM 1838 N N . SER A 1 231 ? 10.094 19.199 1.196 1.00 47.12 231 SER A N 1
ATOM 1839 C CA . SER A 1 231 ? 10.734 20.457 0.780 1.00 47.12 231 SER A CA 1
ATOM 1840 C C . SER A 1 231 ? 11.818 20.915 1.774 1.00 47.12 231 SER A C 1
ATOM 1842 O O . SER A 1 231 ? 12.924 21.282 1.367 1.00 47.12 231 SER A O 1
ATOM 1844 N N . PHE A 1 232 ? 11.563 20.779 3.081 1.00 44.91 232 PHE A N 1
ATOM 1845 C CA . PHE A 1 232 ? 12.519 21.107 4.143 1.00 44.91 232 PHE A CA 1
ATOM 1846 C C . PHE A 1 232 ? 13.681 20.108 4.221 1.00 44.91 232 PHE A C 1
ATOM 1848 O O . PHE A 1 232 ? 14.835 20.509 4.407 1.00 44.91 232 PHE A O 1
ATOM 1855 N N . LEU A 1 233 ? 13.414 18.811 4.035 1.00 45.09 233 LEU A N 1
ATOM 1856 C CA . LEU A 1 233 ? 14.453 17.777 4.047 1.00 45.09 233 LEU A CA 1
ATOM 1857 C C . LEU A 1 233 ? 15.354 17.831 2.807 1.00 45.09 233 LEU A C 1
ATOM 1859 O O . LEU A 1 233 ? 16.566 17.650 2.941 1.00 45.09 233 LEU A O 1
ATOM 1863 N N . LYS A 1 234 ? 14.818 18.164 1.624 1.00 43.59 234 LYS A N 1
ATOM 1864 C CA . LYS A 1 234 ? 15.625 18.387 0.409 1.00 43.59 234 LYS A CA 1
ATOM 1865 C C . LYS A 1 234 ? 16.606 19.556 0.597 1.00 43.59 234 LYS A C 1
ATOM 1867 O O . LYS A 1 234 ? 17.766 19.444 0.208 1.00 43.59 234 LYS A O 1
ATOM 1872 N N . LYS A 1 235 ? 16.188 20.607 1.319 1.00 36.81 235 LYS A N 1
ATOM 1873 C CA . LYS A 1 235 ? 17.040 21.737 1.747 1.00 36.81 235 LYS A CA 1
ATOM 1874 C C . LYS A 1 235 ? 18.177 21.320 2.696 1.00 36.81 235 LYS A C 1
ATOM 1876 O O . LYS A 1 235 ? 19.256 21.901 2.646 1.00 36.81 235 LYS A O 1
ATOM 1881 N N . ARG A 1 236 ? 17.965 20.306 3.550 1.00 35.03 236 ARG A N 1
ATOM 1882 C CA . ARG A 1 236 ? 19.003 19.761 4.455 1.00 35.03 236 ARG A CA 1
ATOM 1883 C C . ARG A 1 236 ? 19.922 18.732 3.785 1.00 35.03 236 ARG A C 1
ATOM 1885 O O . ARG A 1 236 ? 21.096 18.679 4.142 1.00 35.03 236 ARG A O 1
ATOM 1892 N N . LYS A 1 237 ? 19.430 17.934 2.828 1.00 35.22 237 LYS A N 1
ATOM 1893 C CA . LYS A 1 237 ? 20.222 16.901 2.129 1.00 35.22 237 LYS A CA 1
ATOM 1894 C C . LYS A 1 237 ? 21.313 17.509 1.238 1.00 35.22 237 LYS A C 1
ATOM 1896 O O . LYS A 1 237 ? 22.464 17.109 1.363 1.00 35.22 237 LYS A O 1
ATOM 1901 N N . GLY A 1 238 ? 21.005 18.600 0.525 1.00 34.50 238 GLY A N 1
ATOM 1902 C CA . GLY A 1 238 ? 22.008 19.366 -0.234 1.00 34.50 238 GLY A CA 1
ATOM 1903 C C . GLY A 1 238 ? 23.152 19.946 0.615 1.00 34.50 238 GLY A C 1
ATOM 1904 O O . GLY A 1 238 ? 24.224 20.227 0.095 1.00 34.50 238 GLY A O 1
ATOM 1905 N N . ARG A 1 239 ? 22.968 20.072 1.939 1.00 34.31 239 ARG A N 1
ATOM 1906 C CA . ARG A 1 239 ? 24.018 20.502 2.878 1.00 34.31 239 ARG A CA 1
ATOM 1907 C C . ARG A 1 239 ? 24.864 19.334 3.417 1.00 34.31 239 ARG A C 1
ATOM 1909 O O . ARG A 1 239 ? 25.986 19.563 3.852 1.00 34.31 239 ARG A O 1
ATOM 1916 N N . LYS A 1 240 ? 24.351 18.096 3.392 1.00 32.09 240 LYS A N 1
ATOM 1917 C CA . LYS A 1 240 ? 25.050 16.891 3.886 1.00 32.09 240 LYS A CA 1
ATOM 1918 C C . LYS A 1 240 ? 25.845 16.164 2.796 1.00 32.09 240 LYS A C 1
ATOM 1920 O O . LYS A 1 240 ? 26.898 15.615 3.109 1.00 32.09 240 LYS A O 1
ATOM 1925 N N . ASP A 1 241 ? 25.401 16.214 1.540 1.00 34.56 241 ASP A N 1
ATOM 1926 C CA . ASP A 1 241 ? 26.091 15.555 0.417 1.00 34.56 241 ASP A CA 1
ATOM 1927 C C . ASP A 1 241 ? 27.493 16.156 0.161 1.00 34.56 241 ASP A C 1
ATOM 1929 O O . ASP A 1 241 ? 28.426 15.429 -0.167 1.00 34.56 241 ASP A O 1
ATOM 1933 N N . CYS A 1 242 ? 27.697 17.447 0.465 1.00 35.50 242 CYS A N 1
ATOM 1934 C CA . CYS A 1 242 ? 29.016 18.102 0.436 1.00 35.50 242 CYS A CA 1
ATOM 1935 C C . CYS A 1 242 ? 30.000 17.544 1.495 1.00 35.50 242 CYS A C 1
ATOM 1937 O O . CYS A 1 242 ? 31.214 17.621 1.335 1.00 35.50 242 CYS A O 1
ATOM 1939 N N . HIS A 1 243 ? 29.489 16.943 2.576 1.00 30.23 243 HIS A N 1
ATOM 1940 C CA . HIS A 1 243 ? 30.293 16.489 3.715 1.00 30.23 243 HIS A CA 1
ATOM 1941 C C . HIS A 1 243 ? 30.575 14.974 3.714 1.00 30.23 243 HIS A C 1
ATOM 1943 O O . HIS A 1 243 ? 31.511 14.529 4.380 1.00 30.23 243 HIS A O 1
ATOM 1949 N N . MET A 1 244 ? 29.775 14.171 2.996 1.00 28.75 244 MET A N 1
ATOM 1950 C CA . MET A 1 244 ? 29.825 12.699 3.055 1.00 28.75 244 MET A CA 1
ATOM 1951 C C . MET A 1 244 ? 30.710 12.051 1.972 1.00 28.75 244 MET A C 1
ATOM 1953 O O . MET A 1 244 ? 31.164 10.925 2.158 1.00 28.75 244 MET A O 1
ATOM 1957 N N . LEU A 1 245 ? 31.038 12.764 0.889 1.00 34.06 245 LEU A N 1
ATOM 1958 C CA . LEU A 1 245 ? 31.901 12.277 -0.206 1.00 34.06 245 LEU A CA 1
ATOM 1959 C C . LEU A 1 245 ? 33.357 11.975 0.208 1.00 34.06 245 LEU A C 1
ATOM 1961 O O . LEU A 1 245 ? 34.135 11.481 -0.599 1.00 34.06 245 LEU A O 1
ATOM 1965 N N . LYS A 1 246 ? 33.738 12.251 1.463 1.00 34.22 246 LYS A N 1
ATOM 1966 C CA . LYS A 1 246 ? 35.126 12.159 1.931 1.00 34.22 246 LYS A CA 1
ATOM 1967 C C . LYS A 1 246 ? 35.479 10.893 2.720 1.00 34.22 246 LYS A C 1
ATOM 1969 O O . LYS A 1 246 ? 36.640 10.796 3.101 1.00 34.22 246 LYS A O 1
ATOM 1974 N N . ARG A 1 247 ? 34.546 9.968 3.040 1.00 32.75 247 ARG A N 1
ATOM 1975 C CA . ARG A 1 247 ? 34.823 9.007 4.137 1.00 32.75 247 ARG A CA 1
ATOM 1976 C C . ARG A 1 247 ? 34.975 7.506 3.887 1.00 32.75 247 ARG A C 1
ATOM 1978 O O . ARG A 1 247 ? 35.872 6.994 4.533 1.00 32.75 247 ARG A O 1
ATOM 1985 N N . HIS A 1 248 ? 34.236 6.756 3.066 1.00 32.34 248 HIS A N 1
ATOM 1986 C CA . HIS A 1 248 ? 34.328 5.279 3.198 1.00 32.34 248 HIS A CA 1
ATOM 1987 C C . HIS A 1 248 ? 34.614 4.505 1.907 1.00 32.34 248 HIS A C 1
ATOM 1989 O O . HIS A 1 248 ? 33.730 4.271 1.087 1.00 32.34 248 HIS A O 1
ATOM 1995 N N . SER A 1 249 ? 35.866 4.043 1.811 1.00 29.89 249 SER A N 1
ATOM 1996 C CA . SER A 1 249 ? 36.305 2.852 1.088 1.00 29.89 249 SER A CA 1
ATOM 1997 C C . SER A 1 249 ? 36.308 1.622 2.022 1.00 29.89 249 SER A C 1
ATOM 1999 O O . SER A 1 249 ? 36.751 1.712 3.161 1.00 29.89 249 SER A O 1
ATOM 2001 N N . MET A 1 250 ? 35.838 0.487 1.481 1.00 29.81 250 MET A N 1
ATOM 2002 C CA . MET A 1 250 ? 36.039 -0.926 1.882 1.00 29.81 250 MET A CA 1
ATOM 2003 C C . MET A 1 250 ? 35.611 -1.433 3.283 1.00 29.81 250 MET A C 1
ATOM 2005 O O . MET A 1 250 ? 36.086 -0.968 4.310 1.00 29.81 250 MET A O 1
ATOM 2009 N N . ILE A 1 251 ? 34.812 -2.517 3.309 1.00 31.00 251 ILE A N 1
ATOM 2010 C CA . ILE A 1 251 ? 35.189 -3.919 3.653 1.00 31.00 251 ILE A CA 1
ATOM 2011 C C . ILE A 1 251 ? 33.910 -4.793 3.664 1.00 31.00 251 ILE A C 1
ATOM 2013 O O . ILE A 1 251 ? 32.866 -4.371 4.153 1.00 31.00 251 ILE A O 1
ATOM 2017 N N . LEU A 1 252 ? 34.005 -6.024 3.145 1.00 29.16 252 LEU A N 1
ATOM 2018 C CA . LEU A 1 252 ? 32.938 -7.034 3.067 1.00 29.16 252 LEU A CA 1
ATOM 2019 C C . LEU A 1 252 ? 33.388 -8.295 3.830 1.00 29.16 252 LEU A C 1
ATOM 2021 O O . LEU A 1 252 ? 34.529 -8.725 3.658 1.00 29.16 252 LEU A O 1
ATOM 2025 N N . ARG A 1 253 ? 32.521 -8.904 4.653 1.00 31.91 253 ARG A N 1
ATOM 2026 C CA . ARG A 1 253 ? 32.717 -10.264 5.195 1.00 31.91 253 ARG A CA 1
ATOM 2027 C C . ARG A 1 253 ? 31.393 -11.030 5.251 1.00 31.91 253 ARG A C 1
ATOM 2029 O O . ARG A 1 253 ? 30.393 -10.518 5.739 1.00 31.91 253 ARG A O 1
ATOM 2036 N N . SER A 1 254 ? 31.434 -12.254 4.735 1.00 36.06 254 SER A N 1
ATOM 2037 C CA . SER A 1 254 ? 30.355 -13.243 4.633 1.00 36.06 254 SER A CA 1
ATOM 2038 C C . SER A 1 254 ? 30.160 -14.048 5.922 1.00 36.06 254 SER A C 1
ATOM 2040 O O . SER A 1 254 ? 31.157 -14.394 6.553 1.00 36.06 254 SER A O 1
ATOM 2042 N N . PHE A 1 255 ? 28.924 -14.456 6.242 1.00 33.75 255 PHE A N 1
ATOM 2043 C CA . PHE A 1 255 ? 28.633 -15.486 7.254 1.00 33.75 255 PHE A CA 1
ATOM 2044 C C . PHE A 1 255 ? 27.454 -16.403 6.858 1.00 33.75 255 PHE A C 1
ATOM 2046 O O . PHE A 1 255 ? 26.582 -16.019 6.086 1.00 33.75 255 PHE A O 1
ATOM 2053 N N . SER A 1 256 ? 27.515 -17.637 7.376 1.00 39.72 256 SER A N 1
ATOM 2054 C CA . SER A 1 256 ? 26.809 -18.881 7.001 1.00 39.72 256 SER A CA 1
ATOM 2055 C C . SER A 1 256 ? 25.288 -18.923 7.258 1.00 39.72 256 SER A C 1
ATOM 2057 O O . SER A 1 256 ? 24.802 -18.375 8.242 1.00 39.72 256 SER A O 1
ATOM 2059 N N . ALA A 1 257 ? 24.550 -19.640 6.397 1.00 43.31 257 ALA A N 1
ATOM 2060 C CA . ALA A 1 257 ? 23.112 -19.485 6.136 1.00 43.31 257 ALA A CA 1
ATOM 2061 C C . ALA A 1 257 ? 22.131 -20.409 6.908 1.00 43.31 257 ALA A C 1
ATOM 2063 O O . ALA A 1 257 ? 20.925 -20.250 6.765 1.00 43.31 257 ALA A O 1
ATOM 2064 N N . GLY A 1 258 ? 22.584 -21.368 7.723 1.00 38.25 258 GLY A N 1
ATOM 2065 C CA . GLY A 1 258 ? 21.693 -22.436 8.230 1.00 38.25 258 GLY A CA 1
ATOM 2066 C C . GLY A 1 258 ? 20.865 -22.116 9.488 1.00 38.25 258 GLY A C 1
ATOM 2067 O O . GLY A 1 258 ? 19.684 -22.432 9.546 1.00 38.25 258 GLY A O 1
ATOM 2068 N N . ALA A 1 259 ? 21.459 -21.476 10.501 1.00 35.88 259 ALA A N 1
ATOM 2069 C CA . ALA A 1 259 ? 20.796 -21.187 11.791 1.00 35.88 259 ALA A CA 1
ATOM 2070 C C . ALA A 1 259 ? 20.222 -19.759 11.886 1.00 35.88 259 ALA A C 1
ATOM 2072 O O . ALA A 1 259 ? 19.529 -19.406 12.840 1.00 35.88 259 ALA A O 1
ATOM 2073 N N . ILE A 1 260 ? 20.521 -18.928 10.886 1.00 47.66 260 ILE A N 1
ATOM 2074 C CA . ILE A 1 260 ? 20.121 -17.522 10.822 1.00 47.66 260 ILE A CA 1
ATOM 2075 C C . ILE A 1 260 ? 18.634 -17.389 10.465 1.00 47.66 260 ILE A C 1
ATOM 2077 O O . ILE A 1 260 ? 17.976 -16.499 10.987 1.00 47.66 260 ILE A O 1
ATOM 2081 N N . ILE A 1 261 ? 18.084 -18.297 9.654 1.00 46.28 261 ILE A N 1
ATOM 2082 C CA . ILE A 1 261 ? 16.748 -18.152 9.053 1.00 46.28 261 ILE A CA 1
ATOM 2083 C C . ILE A 1 261 ? 15.629 -18.171 10.111 1.00 46.28 261 ILE A C 1
ATOM 2085 O O . ILE A 1 261 ? 14.770 -17.294 10.109 1.00 46.28 261 ILE A O 1
ATOM 2089 N N . GLN A 1 262 ? 15.662 -19.098 11.078 1.00 43.38 262 GLN A N 1
ATOM 2090 C CA . GLN A 1 262 ? 14.647 -19.137 12.145 1.00 43.38 262 GLN A CA 1
ATOM 2091 C C . GLN A 1 262 ? 14.760 -17.960 13.123 1.00 43.38 262 GLN A C 1
ATOM 2093 O O . GLN A 1 262 ? 13.748 -17.442 13.594 1.00 43.38 262 GLN A O 1
ATOM 2098 N N . ASN A 1 263 ? 15.984 -17.522 13.432 1.00 49.56 263 ASN A N 1
ATOM 2099 C CA . ASN A 1 263 ? 16.188 -16.378 14.318 1.00 49.56 263 ASN A CA 1
ATOM 2100 C C . ASN A 1 263 ? 15.820 -15.062 13.609 1.00 49.56 263 ASN A C 1
ATOM 2102 O O . ASN A 1 263 ? 15.258 -14.166 14.230 1.00 49.56 263 ASN A O 1
ATOM 2106 N N . GLN A 1 264 ? 16.054 -14.972 12.297 1.00 57.66 264 GLN A N 1
ATOM 2107 C CA . GLN A 1 264 ? 15.617 -13.854 11.465 1.00 57.66 264 GLN A CA 1
ATOM 2108 C C . GLN A 1 264 ? 14.095 -13.749 11.383 1.00 57.66 264 GLN A C 1
ATOM 2110 O O . GLN A 1 264 ? 13.604 -12.646 11.582 1.00 57.66 264 GLN A O 1
ATOM 2115 N N . ASP A 1 265 ? 13.346 -14.843 11.188 1.00 57.97 265 ASP A N 1
ATOM 2116 C CA . ASP A 1 265 ? 11.869 -14.787 11.200 1.00 57.97 265 ASP A CA 1
ATOM 2117 C C . ASP A 1 265 ? 11.337 -14.302 12.561 1.00 57.97 265 ASP A C 1
ATOM 2119 O O . ASP A 1 265 ? 10.502 -13.402 12.648 1.00 57.97 265 ASP A O 1
ATOM 2123 N N . GLN A 1 266 ? 11.878 -14.819 13.669 1.00 59.22 266 GLN A N 1
ATOM 2124 C CA . GLN A 1 266 ? 11.459 -14.384 15.006 1.00 59.22 266 GLN A CA 1
ATOM 2125 C C . GLN A 1 266 ? 11.785 -12.910 15.284 1.00 59.22 266 GLN A C 1
ATOM 2127 O O . GLN A 1 266 ? 10.987 -12.207 15.913 1.00 59.22 266 GLN A O 1
ATOM 2132 N N . VAL A 1 267 ? 12.944 -12.430 14.832 1.00 65.44 267 VAL A N 1
ATOM 2133 C CA . VAL A 1 267 ? 13.351 -11.025 14.966 1.00 65.44 267 VAL A CA 1
ATOM 2134 C C . VAL A 1 267 ? 12.503 -10.126 14.064 1.00 65.44 267 VAL A C 1
ATOM 2136 O O . VAL A 1 267 ? 11.943 -9.152 14.563 1.00 65.44 267 VAL A O 1
ATOM 2139 N N . ALA A 1 268 ? 12.313 -10.491 12.795 1.00 63.38 268 ALA A N 1
ATOM 2140 C CA . ALA A 1 268 ? 11.479 -9.765 11.841 1.00 63.38 268 ALA A CA 1
ATOM 2141 C C . ALA A 1 268 ? 10.029 -9.671 12.328 1.00 63.38 268 ALA A C 1
ATOM 2143 O O . ALA A 1 268 ? 9.434 -8.595 12.338 1.00 63.38 268 ALA A O 1
ATOM 2144 N N . ARG A 1 269 ? 9.467 -10.768 12.844 1.00 66.19 269 ARG A N 1
ATOM 2145 C CA . ARG A 1 269 ? 8.119 -10.780 13.423 1.00 66.19 269 ARG A CA 1
ATOM 2146 C C . ARG A 1 269 ? 8.003 -9.851 14.628 1.00 66.19 269 ARG A C 1
ATOM 2148 O O . ARG A 1 269 ? 7.011 -9.132 14.740 1.00 66.19 269 ARG A O 1
ATOM 2155 N N . LYS A 1 270 ? 8.995 -9.847 15.526 1.00 69.62 270 LYS A N 1
ATOM 2156 C CA . LYS A 1 270 ? 9.034 -8.912 16.664 1.00 69.62 270 LYS A CA 1
ATOM 2157 C C . LYS A 1 270 ? 9.123 -7.464 16.196 1.00 69.62 270 LYS A C 1
ATOM 2159 O O . LYS A 1 270 ? 8.449 -6.615 16.766 1.00 69.62 270 LYS A O 1
ATOM 2164 N N . GLU A 1 271 ? 9.904 -7.195 15.160 1.00 71.81 271 GLU A N 1
ATOM 2165 C CA . GLU A 1 271 ? 10.066 -5.861 14.591 1.00 71.81 271 GLU A CA 1
ATOM 2166 C C . GLU A 1 271 ? 8.789 -5.376 13.891 1.00 71.81 271 GLU A C 1
ATOM 2168 O O . GLU A 1 271 ? 8.360 -4.252 14.130 1.00 71.81 271 GLU A O 1
ATOM 2173 N N . ILE A 1 272 ? 8.096 -6.220 13.119 1.00 68.38 272 ILE A N 1
ATOM 2174 C CA . ILE A 1 272 ? 6.779 -5.897 12.532 1.00 68.38 272 ILE A CA 1
ATOM 2175 C C . ILE A 1 272 ? 5.768 -5.541 13.623 1.00 68.38 272 ILE A C 1
ATOM 2177 O O . ILE A 1 272 ? 5.046 -4.552 13.505 1.00 68.38 272 ILE A O 1
ATOM 2181 N N . VAL A 1 273 ? 5.713 -6.347 14.686 1.00 70.06 273 VAL A N 1
ATOM 2182 C CA . VAL A 1 273 ? 4.812 -6.117 15.821 1.00 70.06 273 VAL A CA 1
ATOM 2183 C C . VAL A 1 273 ? 5.151 -4.805 16.524 1.00 70.06 273 VAL A C 1
ATOM 2185 O O . VAL A 1 273 ? 4.252 -4.007 16.767 1.00 70.06 273 VAL A O 1
ATOM 2188 N N . TRP A 1 274 ? 6.431 -4.550 16.794 1.00 69.00 274 TRP A N 1
ATOM 2189 C CA . TRP A 1 274 ? 6.881 -3.327 17.456 1.00 69.00 274 TRP A CA 1
ATOM 2190 C C . TRP A 1 274 ? 6.606 -2.072 16.617 1.00 69.00 274 TRP A C 1
ATOM 2192 O O . TRP A 1 274 ? 6.104 -1.081 17.136 1.00 69.00 274 TRP A O 1
ATOM 2202 N N . ASN A 1 275 ? 6.841 -2.122 15.302 1.00 71.12 275 ASN A N 1
ATOM 2203 C CA . ASN A 1 275 ? 6.501 -1.007 14.418 1.00 71.12 275 ASN A CA 1
ATOM 2204 C C . ASN A 1 275 ? 4.985 -0.785 14.377 1.00 71.12 275 ASN A C 1
ATOM 2206 O O . ASN A 1 275 ? 4.532 0.352 14.437 1.00 71.12 275 ASN A O 1
ATOM 2210 N N . LEU A 1 276 ? 4.178 -1.850 14.329 1.00 73.19 276 LEU A N 1
ATOM 2211 C CA . LEU A 1 276 ? 2.725 -1.706 14.386 1.00 73.19 276 LEU A CA 1
ATOM 2212 C C . LEU A 1 276 ? 2.255 -1.103 15.718 1.00 73.19 276 LEU A C 1
ATOM 2214 O O . LEU A 1 276 ? 1.353 -0.273 15.701 1.00 73.19 276 LEU A O 1
ATOM 2218 N N . GLU A 1 277 ? 2.862 -1.479 16.849 1.00 75.06 277 GLU A N 1
ATOM 2219 C CA . GLU A 1 277 ? 2.625 -0.828 18.147 1.00 75.06 277 GLU A CA 1
ATOM 2220 C C . GLU A 1 277 ? 2.907 0.673 18.063 1.00 75.06 277 GLU A C 1
ATOM 2222 O O . GLU A 1 277 ? 2.060 1.473 18.456 1.00 75.06 277 GLU A O 1
ATOM 2227 N N . GLU A 1 278 ? 4.058 1.057 17.509 1.00 75.94 278 GLU A N 1
ATOM 2228 C CA . GLU A 1 278 ? 4.447 2.458 17.351 1.00 75.94 278 GLU A CA 1
ATOM 2229 C C . GLU A 1 278 ? 3.463 3.223 16.454 1.00 75.94 278 GLU A C 1
ATOM 2231 O O . GLU A 1 278 ? 3.085 4.356 16.758 1.00 75.94 278 GLU A O 1
ATOM 2236 N N . GLU A 1 279 ? 3.001 2.606 15.364 1.00 75.56 279 GLU A N 1
ATOM 2237 C CA . GLU A 1 279 ? 2.044 3.236 14.457 1.00 75.56 279 GLU A CA 1
ATOM 2238 C C . GLU A 1 279 ? 0.649 3.361 15.062 1.00 75.56 279 GLU A C 1
ATOM 2240 O O . GLU A 1 279 ? 0.022 4.416 14.952 1.00 75.56 279 GLU A O 1
ATOM 2245 N N . ILE A 1 280 ? 0.175 2.332 15.764 1.00 77.50 280 ILE A N 1
ATOM 2246 C CA . ILE A 1 280 ? -1.083 2.398 16.508 1.00 77.50 280 ILE A CA 1
ATOM 2247 C C . ILE A 1 280 ? -0.989 3.500 17.571 1.00 77.50 280 ILE A C 1
ATOM 2249 O O . ILE A 1 280 ? -1.883 4.343 17.654 1.00 77.50 280 ILE A O 1
ATOM 2253 N N . ALA A 1 281 ? 0.112 3.555 18.324 1.00 77.06 281 ALA A N 1
ATOM 2254 C CA . ALA A 1 281 ? 0.347 4.579 19.334 1.00 77.06 281 ALA A CA 1
ATOM 2255 C C . ALA A 1 281 ? 0.305 5.993 18.734 1.00 77.06 281 ALA A C 1
ATOM 2257 O O . ALA A 1 281 ? -0.460 6.824 19.215 1.00 77.06 281 ALA A O 1
ATOM 2258 N N . LYS A 1 282 ? 1.021 6.259 17.634 1.00 75.81 282 LYS A N 1
ATOM 2259 C CA . LYS A 1 282 ? 1.000 7.569 16.950 1.00 75.81 282 LYS A CA 1
ATOM 2260 C C . LYS A 1 282 ? -0.407 7.984 16.514 1.00 75.81 282 LYS A C 1
ATOM 2262 O O . LYS A 1 282 ? -0.775 9.153 16.637 1.00 75.81 282 LYS A O 1
ATOM 2267 N N . VAL A 1 283 ? -1.199 7.040 16.002 1.00 74.12 283 VAL A N 1
ATOM 2268 C CA . VAL A 1 283 ? -2.591 7.279 15.586 1.00 74.12 283 VAL A CA 1
ATOM 2269 C C . VAL A 1 283 ? -3.459 7.659 16.795 1.00 74.12 283 VAL A C 1
ATOM 2271 O O . VAL A 1 283 ? -4.215 8.630 16.719 1.00 74.12 283 VAL A O 1
ATOM 2274 N N . PHE A 1 284 ? -3.314 6.958 17.924 1.00 75.81 284 PHE A N 1
ATOM 2275 C CA . PHE A 1 284 ? -4.037 7.257 19.166 1.00 75.81 284 PHE A CA 1
ATOM 2276 C C . PHE A 1 284 ? -3.590 8.567 19.828 1.00 75.81 284 PHE A C 1
ATOM 2278 O O . PHE A 1 284 ? -4.446 9.367 20.204 1.00 75.81 284 PHE A O 1
ATOM 2285 N N . GLU A 1 285 ? -2.282 8.823 19.932 1.00 76.50 285 GLU A N 1
ATOM 2286 C CA . GLU A 1 285 ? -1.694 10.083 20.421 1.00 76.50 285 GLU A CA 1
ATOM 2287 C C . GLU A 1 285 ? -2.305 11.259 19.669 1.00 76.50 285 GLU A C 1
ATOM 2289 O O . GLU A 1 285 ? -2.853 12.187 20.269 1.00 76.50 285 GLU A O 1
ATOM 2294 N N . LYS A 1 286 ? -2.329 11.158 18.337 1.00 69.44 286 LYS A N 1
ATOM 2295 C CA . LYS A 1 286 ? -2.895 12.208 17.505 1.00 69.44 286 LYS A CA 1
ATOM 2296 C C . LYS A 1 286 ? -4.402 12.360 17.687 1.00 69.44 286 LYS A C 1
ATOM 2298 O O . LYS A 1 286 ? -4.882 13.487 17.747 1.00 69.44 286 LYS A O 1
ATOM 2303 N N . GLY A 1 287 ? -5.148 11.263 17.818 1.00 66.75 287 GLY A N 1
ATOM 2304 C CA . GLY A 1 287 ? -6.580 11.317 18.137 1.00 66.75 287 GLY A CA 1
ATOM 2305 C C . GLY A 1 287 ? -6.858 12.006 19.475 1.00 66.75 287 GLY A C 1
ATOM 2306 O O . GLY A 1 287 ? -7.776 12.816 19.584 1.00 66.75 287 GLY A O 1
ATOM 2307 N N . MET A 1 288 ? -6.025 11.754 20.488 1.00 72.19 288 MET A N 1
ATOM 2308 C CA . MET A 1 288 ? -6.140 12.388 21.803 1.00 72.19 288 MET A CA 1
ATOM 2309 C C . MET A 1 288 ? -5.827 13.889 21.785 1.00 72.19 288 MET A C 1
ATOM 2311 O O . MET A 1 288 ? -6.507 14.644 22.491 1.00 72.19 288 MET A O 1
ATOM 2315 N N . ASP A 1 289 ? -4.824 14.314 21.012 1.00 72.50 289 ASP A N 1
ATOM 2316 C CA . ASP A 1 289 ? -4.468 15.729 20.811 1.00 72.50 289 ASP A CA 1
ATOM 2317 C C . ASP A 1 289 ? -5.580 16.507 20.099 1.00 72.50 289 ASP A C 1
ATOM 2319 O O . ASP A 1 289 ? -5.743 17.707 20.301 1.00 72.50 289 ASP A O 1
ATOM 2323 N N . LEU A 1 290 ? -6.367 15.808 19.282 1.00 56.88 290 LEU A N 1
ATOM 2324 C CA . LEU A 1 290 ? -7.498 16.355 18.537 1.00 56.88 290 LEU A CA 1
ATOM 2325 C C . LEU A 1 290 ? -8.819 16.315 19.321 1.00 56.88 290 LEU A C 1
ATOM 2327 O O . LEU A 1 290 ? -9.864 16.658 18.775 1.00 56.88 290 LEU A O 1
ATOM 2331 N N . GLY A 1 291 ? -8.784 15.920 20.597 1.00 59.09 291 GLY A N 1
ATOM 2332 C CA . GLY A 1 291 ? -9.946 15.975 21.483 1.00 59.09 291 GLY A CA 1
ATOM 2333 C C . GLY A 1 291 ? -10.837 14.731 21.482 1.00 59.09 291 GLY A C 1
ATOM 2334 O O . GLY A 1 291 ? -11.910 14.779 22.073 1.00 59.09 291 GLY A O 1
ATOM 2335 N N . CYS A 1 292 ? -10.422 13.600 20.896 1.00 59.22 292 CYS A N 1
ATOM 2336 C CA . CYS A 1 292 ? -11.169 12.347 21.053 1.00 59.22 292 CYS A CA 1
ATOM 2337 C C . CYS A 1 292 ? -11.155 11.895 22.529 1.00 59.22 292 CYS A C 1
ATOM 2339 O O . CYS A 1 292 ? -10.088 11.691 23.116 1.00 59.22 292 CYS A O 1
ATOM 2341 N N . GLU A 1 293 ? -12.333 11.730 23.139 1.00 55.91 293 GLU A N 1
ATOM 2342 C CA . GLU A 1 293 ? -12.460 11.440 24.579 1.00 55.91 293 GLU A CA 1
ATOM 2343 C C . GLU A 1 293 ? -12.332 9.952 24.951 1.00 55.91 293 GLU A C 1
ATOM 2345 O O . GLU A 1 293 ? -12.244 9.631 26.136 1.00 55.91 293 GLU A O 1
ATOM 2350 N N . PHE A 1 294 ? -12.284 9.037 23.971 1.00 60.06 294 PHE A N 1
ATOM 2351 C CA . PHE A 1 294 ? -12.152 7.580 24.175 1.00 60.06 294 PHE A CA 1
ATOM 2352 C C . PHE A 1 294 ? -13.016 7.037 25.332 1.00 60.06 294 PHE A C 1
ATOM 2354 O O . PHE A 1 294 ? -12.553 6.245 26.152 1.00 60.06 294 PHE A O 1
ATOM 2361 N N . ASN A 1 295 ? -14.274 7.488 25.407 1.00 53.31 295 ASN A N 1
ATOM 2362 C CA . ASN A 1 295 ? -15.248 7.084 26.425 1.00 53.31 295 ASN A CA 1
ATOM 2363 C C . ASN A 1 295 ? -14.738 7.242 27.876 1.00 53.31 295 ASN A C 1
ATOM 2365 O O . ASN A 1 295 ? -14.882 6.339 28.697 1.00 53.31 295 ASN A O 1
ATOM 2369 N N . GLY A 1 296 ? -14.035 8.340 28.172 1.00 63.16 296 GLY A N 1
ATOM 2370 C CA . GLY A 1 296 ? -13.473 8.612 29.500 1.00 63.16 296 GLY A CA 1
ATOM 2371 C C . GLY A 1 296 ? -12.200 7.822 29.833 1.00 63.16 296 GLY A C 1
ATOM 2372 O O . GLY A 1 296 ? -11.535 8.122 30.821 1.00 63.16 296 GLY A O 1
ATOM 2373 N N . ARG A 1 297 ? -11.783 6.873 28.982 1.00 64.81 297 ARG A N 1
ATOM 2374 C CA . ARG A 1 297 ? -10.550 6.083 29.163 1.00 64.81 297 ARG A CA 1
ATOM 2375 C C . ARG A 1 297 ? -9.306 6.737 28.574 1.00 64.81 297 ARG A C 1
ATOM 2377 O O . ARG A 1 297 ? -8.255 6.110 28.504 1.00 64.81 297 ARG A O 1
ATOM 2384 N N . LYS A 1 298 ? -9.390 8.012 28.179 1.00 69.31 298 LYS A N 1
ATOM 2385 C CA . LYS A 1 298 ? -8.259 8.791 27.647 1.00 69.31 298 LYS A CA 1
ATOM 2386 C C . LYS A 1 298 ? -7.028 8.737 28.560 1.00 69.31 298 LYS A C 1
ATOM 2388 O O . LYS A 1 298 ? -5.911 8.651 28.061 1.00 69.31 298 LYS A O 1
ATOM 2393 N N . LYS A 1 299 ? -7.229 8.778 29.883 1.00 74.06 299 LYS A N 1
ATOM 2394 C CA . LYS A 1 299 ? -6.143 8.715 30.872 1.00 74.06 299 LYS A CA 1
ATOM 2395 C C . LYS A 1 299 ? -5.489 7.330 30.915 1.00 74.06 299 LYS A C 1
ATOM 2397 O O . LYS A 1 299 ? -4.275 7.242 30.830 1.00 74.06 299 LYS A O 1
ATOM 2402 N N . GLU A 1 300 ? -6.294 6.272 30.939 1.00 72.81 300 GLU A N 1
ATOM 2403 C CA . GLU A 1 300 ? -5.826 4.880 30.959 1.00 72.81 300 GLU A CA 1
ATOM 2404 C C . GLU A 1 300 ? -5.086 4.503 29.663 1.00 72.81 300 GLU A C 1
ATOM 2406 O O . GLU A 1 300 ? -4.024 3.889 29.701 1.00 72.81 300 GLU A O 1
ATOM 2411 N N . LEU A 1 301 ? -5.606 4.925 28.503 1.00 69.50 301 LEU A N 1
ATOM 2412 C CA . LEU A 1 301 ? -4.944 4.729 27.208 1.00 69.50 301 LEU A CA 1
ATOM 2413 C C . LEU A 1 301 ? -3.616 5.484 27.128 1.00 69.50 301 LEU A C 1
ATOM 2415 O O . LEU A 1 301 ? -2.637 4.934 26.634 1.00 69.50 301 LEU A O 1
ATOM 2419 N N . ARG A 1 302 ? -3.571 6.719 27.640 1.00 75.12 302 ARG A N 1
ATOM 2420 C CA . ARG A 1 302 ? -2.337 7.507 27.708 1.00 75.12 302 ARG A CA 1
ATOM 2421 C C . ARG A 1 302 ? -1.308 6.859 28.628 1.00 75.12 302 ARG A C 1
ATOM 2423 O O . ARG A 1 302 ? -0.174 6.704 28.212 1.00 75.12 302 ARG A O 1
ATOM 2430 N N . GLU A 1 303 ? -1.712 6.398 29.808 1.00 78.00 303 GLU A N 1
ATOM 2431 C CA . GLU A 1 303 ? -0.832 5.669 30.732 1.00 78.00 303 GLU A CA 1
ATOM 2432 C C . GLU A 1 303 ? -0.276 4.386 30.093 1.00 78.00 303 GLU A C 1
ATOM 2434 O O . GLU A 1 303 ? 0.929 4.149 30.136 1.00 78.00 303 GLU A O 1
ATOM 2439 N N . MET A 1 304 ? -1.118 3.587 29.425 1.00 71.62 304 MET A N 1
ATOM 2440 C CA . MET A 1 304 ? -0.665 2.391 28.701 1.00 71.62 304 MET A CA 1
ATOM 2441 C C . MET A 1 304 ? 0.318 2.715 27.566 1.00 71.62 304 MET A C 1
ATOM 2443 O O . MET A 1 304 ? 1.226 1.931 27.299 1.00 71.62 304 MET A O 1
ATOM 2447 N N . MET A 1 305 ? 0.143 3.852 26.888 1.00 72.75 305 MET A N 1
ATOM 2448 C CA . MET A 1 305 ? 1.016 4.282 25.795 1.00 72.75 305 MET A CA 1
ATOM 2449 C C . MET A 1 305 ? 2.311 4.944 26.273 1.00 72.75 305 MET A C 1
ATOM 2451 O O . MET A 1 305 ? 3.330 4.790 25.602 1.00 72.75 305 MET A O 1
ATOM 2455 N N . ASP A 1 306 ? 2.289 5.657 27.398 1.00 75.69 306 ASP A N 1
ATOM 2456 C CA . ASP A 1 306 ? 3.470 6.276 28.010 1.00 75.69 306 ASP A CA 1
ATOM 2457 C C . ASP A 1 306 ? 4.403 5.203 28.589 1.00 75.69 306 ASP A C 1
ATOM 2459 O O . ASP A 1 306 ? 5.623 5.340 28.536 1.00 75.69 306 ASP A O 1
ATOM 2463 N N . MET A 1 307 ? 3.846 4.087 29.075 1.00 72.69 307 MET A N 1
ATOM 2464 C CA . MET A 1 307 ? 4.631 2.956 29.580 1.00 72.69 307 MET A CA 1
ATOM 2465 C C . MET A 1 307 ? 5.030 1.934 28.502 1.00 72.69 307 MET A C 1
ATOM 2467 O O . MET A 1 307 ? 5.624 0.912 28.828 1.00 72.69 307 MET A O 1
ATOM 2471 N N . ARG A 1 308 ? 4.769 2.191 27.211 1.00 68.94 308 ARG A N 1
ATOM 2472 C CA . ARG A 1 308 ? 5.054 1.229 26.121 1.00 68.94 308 ARG A CA 1
ATOM 2473 C C . ARG A 1 308 ? 6.542 0.907 25.927 1.00 68.94 308 ARG A C 1
ATOM 2475 O O . ARG A 1 308 ? 6.878 -0.155 25.402 1.00 68.94 308 ARG A O 1
ATOM 2482 N N . ASP A 1 309 ? 7.414 1.842 26.305 1.00 64.12 309 ASP A N 1
ATOM 2483 C CA . ASP A 1 309 ? 8.870 1.688 26.223 1.00 64.12 309 ASP A CA 1
ATOM 2484 C C . ASP A 1 309 ? 9.447 1.027 27.489 1.00 64.12 309 ASP A C 1
ATOM 2486 O O . ASP A 1 309 ? 10.616 0.625 27.508 1.00 64.12 309 ASP A O 1
ATOM 2490 N N . ASP A 1 310 ? 8.630 0.856 28.539 1.00 71.94 310 ASP A N 1
ATOM 2491 C CA . ASP A 1 310 ? 9.014 0.104 29.727 1.00 71.94 310 ASP A CA 1
ATOM 2492 C C . ASP A 1 310 ? 9.004 -1.399 29.416 1.00 71.94 310 ASP A C 1
ATOM 2494 O O . ASP A 1 310 ? 7.977 -2.009 29.124 1.00 71.94 310 ASP A O 1
ATOM 2498 N N . LYS A 1 311 ? 10.171 -2.038 29.541 1.00 60.94 311 LYS A N 1
ATOM 2499 C CA . LYS A 1 311 ? 10.322 -3.490 29.358 1.00 60.94 311 LYS A CA 1
ATOM 2500 C C . LYS A 1 311 ? 9.463 -4.321 30.322 1.00 60.94 311 LYS A C 1
ATOM 2502 O O . LYS A 1 311 ? 9.305 -5.519 30.078 1.00 60.94 311 LYS A O 1
ATOM 2507 N N . LYS A 1 312 ? 8.971 -3.738 31.420 1.00 60.88 312 LYS A N 1
ATOM 2508 C CA . LYS A 1 312 ? 8.141 -4.419 32.422 1.00 60.88 312 LYS A CA 1
ATOM 2509 C C . LYS A 1 312 ? 6.640 -4.332 32.151 1.00 60.88 312 LYS A C 1
ATOM 2511 O O . LYS A 1 312 ? 5.918 -5.171 32.687 1.00 60.88 312 LYS A O 1
ATOM 2516 N N . ASP A 1 313 ? 6.169 -3.396 31.323 1.00 66.56 313 ASP A N 1
ATOM 2517 C CA . ASP A 1 313 ? 4.754 -3.302 30.955 1.00 66.56 313 ASP A CA 1
ATOM 2518 C C . ASP A 1 313 ? 4.533 -3.750 29.508 1.00 66.56 313 ASP A C 1
ATOM 2520 O O . ASP A 1 313 ? 4.850 -3.061 28.543 1.00 66.56 313 ASP A O 1
ATOM 2524 N N . ASN A 1 314 ? 3.959 -4.943 29.361 1.00 68.25 314 ASN A N 1
ATOM 2525 C CA . ASN A 1 314 ? 3.631 -5.509 28.060 1.00 68.25 314 ASN A CA 1
ATOM 2526 C C . ASN A 1 314 ? 2.155 -5.337 27.685 1.00 68.25 314 ASN A C 1
ATOM 2528 O O . ASN A 1 314 ? 1.765 -5.868 26.654 1.00 68.25 314 ASN A O 1
ATOM 2532 N N . ARG A 1 315 ? 1.320 -4.622 28.451 1.00 75.69 315 ARG A N 1
ATOM 2533 C CA . ARG A 1 315 ? -0.142 -4.593 28.234 1.00 75.69 315 ARG A CA 1
ATOM 2534 C C . ARG A 1 315 ? -0.530 -4.074 26.851 1.00 75.69 315 ARG A C 1
ATOM 2536 O O . ARG A 1 315 ? -1.297 -4.721 26.141 1.00 75.69 315 ARG A O 1
ATOM 2543 N N . PHE A 1 316 ? 0.040 -2.941 26.434 1.00 69.88 316 PHE A N 1
ATOM 2544 C CA . PHE A 1 316 ? -0.216 -2.373 25.104 1.00 69.88 316 PHE A CA 1
ATOM 2545 C C . PHE A 1 316 ? 0.286 -3.303 23.990 1.00 69.88 316 PHE A C 1
ATOM 2547 O O . PHE A 1 316 ? -0.418 -3.593 23.023 1.00 69.88 316 PHE A O 1
ATOM 2554 N N . ARG A 1 317 ? 1.485 -3.851 24.184 1.00 70.38 317 ARG A N 1
ATOM 2555 C CA . ARG A 1 317 ? 2.128 -4.805 23.283 1.00 70.38 317 ARG A CA 1
ATOM 2556 C C . ARG A 1 317 ? 1.362 -6.124 23.154 1.00 70.38 317 ARG A C 1
ATOM 2558 O O . ARG A 1 317 ? 1.241 -6.669 22.062 1.00 70.38 317 ARG A O 1
ATOM 2565 N N . GLU A 1 318 ? 0.817 -6.652 24.241 1.00 75.75 318 GLU A N 1
ATOM 2566 C CA . GLU A 1 318 ? -0.010 -7.858 24.244 1.00 75.75 318 GLU A CA 1
ATOM 2567 C C . GLU A 1 318 ? -1.345 -7.623 23.552 1.00 75.75 318 GLU A C 1
ATOM 2569 O O . GLU A 1 318 ? -1.764 -8.470 22.767 1.00 75.75 318 GLU A O 1
ATOM 2574 N N . LEU A 1 319 ? -1.959 -6.456 23.750 1.00 70.25 319 LEU A N 1
ATOM 2575 C CA . LEU A 1 319 ? -3.170 -6.066 23.036 1.00 70.25 319 LEU A CA 1
ATOM 2576 C C . LEU A 1 319 ? -2.924 -5.991 21.522 1.00 70.25 319 LEU A C 1
ATOM 2578 O O . LEU A 1 319 ? -3.674 -6.585 20.747 1.00 70.25 319 LEU A O 1
ATOM 2582 N N . VAL A 1 320 ? -1.836 -5.350 21.083 1.00 69.06 320 VAL A N 1
ATOM 2583 C CA . VAL A 1 320 ? -1.467 -5.295 19.658 1.00 69.06 320 VAL A CA 1
ATOM 2584 C C . VAL A 1 320 ? -1.110 -6.682 19.117 1.00 69.06 320 VAL A C 1
ATOM 2586 O O . VAL A 1 320 ? -1.597 -7.066 18.052 1.00 69.06 320 VAL A O 1
ATOM 2589 N N . ARG A 1 321 ? -0.333 -7.489 19.852 1.00 71.31 321 ARG A N 1
ATOM 2590 C CA . ARG A 1 321 ? -0.025 -8.876 19.462 1.00 71.31 321 ARG A CA 1
ATOM 2591 C C . ARG A 1 321 ? -1.278 -9.727 19.328 1.00 71.31 321 ARG A C 1
ATOM 2593 O O . ARG A 1 321 ? -1.371 -10.493 18.372 1.00 71.31 321 ARG A O 1
ATOM 2600 N N . TRP A 1 322 ? -2.225 -9.604 20.250 1.00 70.50 322 TRP A N 1
ATOM 2601 C CA . TRP A 1 322 ? -3.501 -10.312 20.205 1.00 70.50 322 TRP A CA 1
ATOM 2602 C C . TRP A 1 322 ? -4.307 -9.905 18.967 1.00 70.50 322 TRP A C 1
ATOM 2604 O O . TRP A 1 322 ? -4.778 -10.769 18.229 1.00 70.50 322 TRP A O 1
ATOM 2614 N N . LEU A 1 323 ? -4.364 -8.605 18.662 1.00 64.56 323 LEU A N 1
ATOM 2615 C CA . LEU A 1 323 ? -5.018 -8.076 17.463 1.00 64.56 323 LEU A CA 1
ATOM 2616 C C . LEU A 1 323 ? -4.387 -8.611 16.170 1.00 64.56 323 LEU A C 1
ATOM 2618 O O . LEU A 1 323 ? -5.102 -9.074 15.284 1.00 64.56 323 LEU A O 1
ATOM 2622 N N . VAL A 1 324 ? -3.055 -8.611 16.071 1.00 62.03 324 VAL A N 1
ATOM 2623 C CA . VAL A 1 324 ? -2.321 -9.145 14.908 1.00 62.03 324 VAL A CA 1
ATOM 2624 C C . VAL A 1 324 ? -2.485 -10.655 14.783 1.00 62.03 324 VAL A C 1
ATOM 2626 O O . VAL A 1 324 ? -2.680 -11.166 13.680 1.00 62.03 324 VAL A O 1
ATOM 2629 N N . SER A 1 325 ? -2.409 -11.375 15.901 1.00 64.50 325 SER A N 1
ATOM 2630 C CA . SER A 1 325 ? -2.490 -12.837 15.919 1.00 64.50 325 SER A CA 1
ATOM 2631 C C . SER A 1 325 ? -3.887 -13.307 15.539 1.00 64.50 325 SER A C 1
ATOM 2633 O O . SER A 1 325 ? -4.003 -14.183 14.692 1.00 64.50 325 SER A O 1
ATOM 2635 N N . ASN A 1 326 ? -4.946 -12.661 16.036 1.00 58.72 326 ASN A N 1
ATOM 2636 C CA . ASN A 1 326 ? -6.316 -12.941 15.598 1.00 58.72 326 ASN A CA 1
ATOM 2637 C C . ASN A 1 326 ? -6.556 -12.554 14.134 1.00 58.72 326 ASN A C 1
ATOM 2639 O O . ASN A 1 326 ? -7.294 -13.243 13.430 1.00 58.72 326 ASN A O 1
ATOM 2643 N N . TYR A 1 327 ? -5.898 -11.500 13.644 1.00 53.03 327 TYR A N 1
ATOM 2644 C CA . TYR A 1 327 ? -5.961 -11.104 12.236 1.00 53.03 327 TYR A CA 1
ATOM 2645 C C . TYR A 1 327 ? -5.249 -12.097 11.299 1.00 53.03 327 TYR A C 1
ATOM 2647 O O . TYR A 1 327 ? -5.657 -12.232 10.146 1.00 53.03 327 TYR A O 1
ATOM 2655 N N . LYS A 1 328 ? -4.211 -12.807 11.774 1.00 52.22 328 LYS A N 1
ATOM 2656 C CA . LYS A 1 328 ? -3.535 -13.896 11.040 1.00 52.22 328 LYS A CA 1
ATOM 2657 C C . LYS A 1 328 ? -4.233 -15.257 11.201 1.00 52.22 328 LYS A C 1
ATOM 2659 O O . LYS A 1 328 ? -4.345 -15.982 10.222 1.00 52.22 328 LYS A O 1
ATOM 2664 N N . ALA A 1 329 ? -4.717 -15.600 12.396 1.00 46.25 329 ALA A N 1
ATOM 2665 C CA . ALA A 1 329 ? -5.313 -16.906 12.711 1.00 46.25 329 ALA A CA 1
ATOM 2666 C C . ALA A 1 329 ? -6.694 -17.124 12.076 1.00 46.25 329 ALA A C 1
ATOM 2668 O O . ALA A 1 329 ? -7.072 -18.250 11.787 1.00 46.25 329 ALA A O 1
ATOM 2669 N N . THR A 1 330 ? -7.430 -16.054 11.778 1.00 43.41 330 THR A N 1
ATOM 2670 C CA . THR A 1 330 ? -8.678 -16.131 10.997 1.00 43.41 330 THR A CA 1
ATOM 2671 C C . THR A 1 330 ? -8.447 -16.362 9.490 1.00 43.41 330 THR A C 1
ATOM 2673 O O . THR A 1 330 ? -9.376 -16.182 8.703 1.00 43.41 330 THR A O 1
ATOM 2676 N N . ARG A 1 331 ? -7.212 -16.686 9.058 1.00 45.84 331 ARG A N 1
ATOM 2677 C CA . ARG A 1 331 ? -6.776 -16.624 7.646 1.00 45.84 331 ARG A CA 1
ATOM 2678 C C . ARG A 1 331 ? -5.830 -17.730 7.152 1.00 45.84 331 ARG A C 1
ATOM 2680 O O . ARG A 1 331 ? -5.242 -17.529 6.089 1.00 45.84 331 ARG A O 1
ATOM 2687 N N . SER A 1 332 ? -5.658 -18.846 7.866 1.00 39.19 332 SER A N 1
ATOM 2688 C CA . SER A 1 332 ? -5.148 -20.068 7.213 1.00 39.19 332 SER A CA 1
ATOM 2689 C C . SER A 1 332 ? -6.272 -20.756 6.458 1.00 39.19 332 SER A C 1
ATOM 2691 O O . SER A 1 332 ? -7.310 -20.984 7.125 1.00 39.19 332 SER A O 1
#

pLDDT: mean 76.25, std 18.78, range [28.75, 98.25]

Radius of gyration: 23.05 Å; chains: 1; bounding box: 61×44×86 Å

Sequence (332 aa):
MNQKAAYDIEHMISTSKIQHELWPLEEIDPKAAKFPCCLVWTPLPVVSWLAPFIGHVGICREDGVILDFSGSNLINVDEFAFGSAARYIHLDRTKCCFPPNLAGHTCNIGYRHSEYGSAITWDDALQLSRRNYEHRTYNLFTCNSYSFAANCLNRLCYDGSMGWNMINVAALMLFKGNWINSMSVIRSFLPFMLVVCLGVMLVGWPFLIGLFSFSLLLLCWFVLGTYCFKSFLKKRKGRKDCHMLKRHSMILRSFSAGAIIQNQDQVARKEIVWNLEEEIAKVFEKGMDLGCEFNGRKKELREMMDMRDDKKDNRFRELVRWLVSNYKATRS

InterPro domains:
  IPR008496 TMEM222/RTE1 [PF05608] (29-177)
  IPR008496 TMEM222/RTE1 [PTHR20921] (8-203)

Foldseek 3Di:
DDVVVVVVVVVVVVVVVPPPPPPDADDDDLVLQADAQKKFWAAQFPVCLLPLLDTFIWGAHSRRWTWFDQFALDIDTNPDPLDGTFWMDRADLVQFFQAPDLVRGPAPCSVVLVVLPAHNDLVSLLVSLSVVRSRGGDDSQEHGRLQSVLSSCLNRCGNNHNPRHSVVSSVCCRPRIDGPDPVSVCLSCVSNVVCVVVQCVPPNPVSVVLSVVLNVVVVVSSVCSGPVVVVVVVVVVVVCVVPPVPDDDDDDDDDDDDPVVVVVVVVSVVRSLVVSLVVSLVSLVVSVVVPDCVVVCNVVSVVLSVCVPPPPRCPSSVVSVVSSVVSHVVHD

Secondary structure (DSSP, 8-state):
--HHHHHHHHHHHHHHHSS---PPPPPPBTTTTB-TTEEEEEEPTTHHHH-TT-EEEEEE-TT--EEEEEETTEEEES--TTSS--EEEE--GGGS---SSTT---STTHHHHHHT---SSHHHHHHHHHHHHTTPPPBTTTBSHHHHHHHHHHHTTGGG-S---HHHHHHHHHHHPEES-HHHHHHHHHHHHHHHHHHHHHH-THHHHHHHHHHHHHHHHHHHIIIIIHHHHHHHHHHHHHHHTTS---------STTHHHHHHHHHHHHHHHHHHHHHHHHHHHHHHTT--GGGTHHHHHHHHHGGG-TT--HHHHHHHHHHHHHHHTT-

Organism: Acer saccharum (NCBI:txid4024)